Protein AF-A0A7H8QZV0-F1 (afdb_monomer)

Secondary structure (DSSP, 8-state):
---------------------------------------------HHHHHHHHHHHHHHHHHHHHHHHHHHHHHHHHHHHHHHHHHHHHHHHTS-TTHHHHHHHHHHHHHHHHHHHHHHHHHHHHHHHHHHHHHHHHHHHHHHHHHHHHHHHHHHHHHHHHHHHHHHHHHHHHHHHHHHHHHHHHHHHHHSTTS----------PPPHHHHHHHHHHHHHHHHHHHHHHHHHHHHHHHHHHHHHHHHHHHHHHHHHHHHHHHHHHHHHHHHHHHHHHT--

pLDDT: mean 75.37, std 18.61, range [34.03, 96.56]

Organism: Talaromyces rugulosus (NCBI:txid121627)

Foldseek 3Di:
DDDDDDDDDDDDDDDDDDDDDDDDDDDDDDDPDDDPPPPPPPLPDLVVLVVVLVVLVVVLVVLVVVLVVLVVVLVVLVVVLVVLVVVLVVLVVDDPVSPVVNVVSVVVNVVSVVVSVVSVVVSVVSVVVSVVSVVVSVVSVVVSVVSVVVVVVVVVVVVVVVVVVVVVVVVVVVVVVVVVVVVVVVVVVVVVPDDDDDPDPPPPDDDPCVVVVVVVVVVVVVVVVVVVVVVVVVVVVVVVVVVVVVVVVVVVVVVVVVVVVVVVVVVVVVVVVVVVVVVD

Structure (mmCIF, N/CA/C/O backbone):
data_AF-A0A7H8QZV0-F1
#
_entry.id   AF-A0A7H8QZV0-F1
#
loop_
_atom_site.group_PDB
_atom_site.id
_atom_site.type_symbol
_atom_site.label_atom_id
_atom_site.label_alt_id
_atom_site.label_comp_id
_atom_site.label_asym_id
_atom_site.label_entity_id
_atom_site.label_seq_id
_atom_site.pdbx_PDB_ins_code
_atom_site.Cartn_x
_atom_site.Cartn_y
_atom_site.Cartn_z
_atom_site.occupancy
_atom_site.B_iso_or_equiv
_atom_site.auth_seq_id
_atom_site.auth_comp_id
_atom_site.auth_asym_id
_atom_site.auth_atom_id
_atom_site.pdbx_PDB_model_num
ATOM 1 N N . MET A 1 1 ? 19.046 -31.651 47.852 1.00 41.50 1 MET A N 1
ATOM 2 C CA . MET A 1 1 ? 19.876 -32.751 47.323 1.00 41.50 1 MET A CA 1
ATOM 3 C C . MET A 1 1 ? 20.298 -32.354 45.929 1.00 41.50 1 MET A C 1
ATOM 5 O O . MET A 1 1 ? 19.458 -32.279 45.044 1.00 41.50 1 MET A O 1
ATOM 9 N N . GLU A 1 2 ? 21.565 -31.989 45.811 1.00 41.50 2 GLU A N 1
ATOM 10 C CA . GLU A 1 2 ? 22.243 -31.578 44.585 1.00 41.50 2 GLU A CA 1
ATOM 11 C C . GLU A 1 2 ? 22.672 -32.806 43.770 1.00 41.50 2 GLU A C 1
ATOM 13 O O . GLU A 1 2 ? 23.120 -33.794 44.350 1.00 41.50 2 GLU A O 1
ATOM 18 N N . LYS A 1 3 ? 22.547 -32.706 42.442 1.00 46.47 3 LYS A N 1
ATOM 19 C CA . LYS A 1 3 ? 23.337 -33.354 41.371 1.00 46.47 3 LYS A CA 1
ATOM 20 C C . LYS A 1 3 ? 23.079 -32.466 40.142 1.00 46.47 3 LYS A C 1
ATOM 22 O O . LYS A 1 3 ? 21.920 -32.343 39.767 1.00 46.47 3 LYS A O 1
ATOM 27 N N . GLN A 1 4 ? 23.956 -31.654 39.556 1.00 40.41 4 GLN A N 1
ATOM 28 C CA . GLN A 1 4 ? 25.398 -31.660 39.296 1.00 40.41 4 GLN A CA 1
ATOM 29 C C . GLN A 1 4 ? 25.896 -32.798 38.388 1.00 40.41 4 GLN A C 1
ATOM 31 O O . GLN A 1 4 ? 25.624 -33.968 38.655 1.00 40.41 4 GLN A O 1
ATOM 36 N N . VAL A 1 5 ? 26.705 -32.353 37.407 1.00 37.34 5 VAL A N 1
ATOM 37 C CA . VAL A 1 5 ? 27.677 -33.041 36.523 1.00 37.34 5 VAL A CA 1
ATOM 38 C C . VAL A 1 5 ? 27.066 -33.822 35.325 1.00 37.34 5 VAL A C 1
ATOM 40 O O . VAL A 1 5 ? 26.030 -34.455 35.483 1.00 37.34 5 VAL A O 1
ATOM 43 N N . CYS A 1 6 ? 27.568 -33.780 34.076 1.00 34.03 6 CYS A N 1
ATOM 44 C CA . CYS A 1 6 ? 28.923 -33.517 33.559 1.00 34.03 6 CYS A CA 1
ATOM 45 C C . CYS A 1 6 ? 28.950 -32.937 32.123 1.00 34.03 6 CYS A C 1
ATOM 47 O O . CYS A 1 6 ? 28.212 -33.398 31.254 1.00 34.03 6 CYS A O 1
ATOM 49 N N . GLU A 1 7 ? 29.878 -31.998 31.900 1.00 40.44 7 GLU A N 1
ATOM 50 C CA . GLU A 1 7 ? 30.647 -31.794 30.657 1.00 40.44 7 GLU A CA 1
ATOM 51 C C . GLU A 1 7 ? 31.798 -32.823 30.558 1.00 40.44 7 GLU A C 1
ATOM 53 O O . GLU A 1 7 ? 32.053 -33.521 31.536 1.00 40.44 7 GLU A O 1
ATOM 58 N N . GLU A 1 8 ? 32.499 -32.824 29.410 1.00 40.81 8 GLU A N 1
ATOM 59 C CA . GLU A 1 8 ? 33.690 -33.598 28.968 1.00 40.81 8 GLU A CA 1
ATOM 60 C C . GLU A 1 8 ? 33.347 -34.602 27.850 1.00 40.81 8 GLU A C 1
ATOM 62 O O . GLU A 1 8 ? 32.336 -35.290 27.911 1.00 40.81 8 GLU A O 1
ATOM 67 N N . SER A 1 9 ? 34.120 -34.803 26.782 1.00 40.19 9 SER A N 1
ATOM 68 C CA . SER A 1 9 ? 35.409 -34.276 26.312 1.00 40.19 9 SER A CA 1
ATOM 69 C C . SER A 1 9 ? 35.632 -34.834 24.896 1.00 40.19 9 SER A C 1
ATOM 71 O O . SER A 1 9 ? 35.099 -35.901 24.589 1.00 40.19 9 SER A O 1
ATOM 73 N N . ALA A 1 10 ? 36.453 -34.172 24.072 1.00 36.53 10 ALA A N 1
ATOM 74 C CA . ALA A 1 10 ? 37.579 -34.811 23.366 1.00 36.53 10 ALA A CA 1
ATOM 75 C C . ALA A 1 10 ? 38.261 -33.831 22.393 1.00 36.53 10 ALA A C 1
ATOM 77 O O . ALA A 1 10 ? 37.920 -33.753 21.214 1.00 36.53 10 ALA A O 1
ATOM 78 N N . GLU A 1 11 ? 39.283 -33.141 22.897 1.00 35.91 11 GLU A N 1
ATOM 79 C CA . GLU A 1 11 ? 40.429 -32.704 22.101 1.00 35.91 11 GLU A CA 1
ATOM 80 C C . GLU A 1 11 ? 41.465 -33.841 22.025 1.00 35.91 11 GLU A C 1
ATOM 82 O O . GLU A 1 11 ? 41.755 -34.514 23.016 1.00 35.91 11 GLU A O 1
ATOM 87 N N . SER A 1 12 ? 42.039 -34.039 20.840 1.00 35.66 12 SER A N 1
ATOM 88 C CA . SER A 1 12 ? 43.327 -34.700 20.572 1.00 35.66 12 SER A CA 1
ATOM 89 C C . SER A 1 12 ? 43.661 -34.397 19.101 1.00 35.66 12 SER A C 1
ATOM 91 O O . SER A 1 12 ? 42.762 -34.434 18.270 1.00 35.66 12 SER A O 1
ATOM 93 N N . ALA A 1 13 ? 44.872 -34.074 18.660 1.00 37.03 13 ALA A N 1
ATOM 94 C CA . ALA A 1 13 ? 46.183 -34.250 19.252 1.00 37.03 13 ALA A CA 1
ATOM 95 C C . ALA A 1 13 ? 47.172 -33.217 18.672 1.00 37.03 13 ALA A C 1
ATOM 97 O O . ALA A 1 13 ? 46.994 -32.701 17.569 1.00 37.03 13 ALA A O 1
ATOM 98 N N . ILE A 1 14 ? 48.216 -32.969 19.455 1.00 43.12 14 ILE A N 1
ATOM 99 C CA . ILE A 1 14 ? 49.410 -32.160 19.190 1.00 43.12 14 ILE A CA 1
ATOM 100 C C . ILE A 1 14 ? 50.338 -32.876 18.193 1.00 43.12 14 ILE A C 1
ATOM 102 O O . ILE A 1 14 ? 50.474 -34.099 18.244 1.00 43.12 14 ILE A O 1
ATOM 106 N N . GLY A 1 15 ? 51.034 -32.103 17.357 1.00 34.38 15 GLY A N 1
ATOM 107 C CA . GLY A 1 15 ? 52.247 -32.510 16.645 1.00 34.38 15 GLY A CA 1
ATOM 108 C C . GLY A 1 15 ? 53.124 -31.283 16.382 1.00 34.38 15 GLY A C 1
ATOM 109 O O . GLY A 1 15 ? 52.727 -30.409 15.616 1.00 34.38 15 GLY A O 1
ATOM 110 N N . GLU A 1 16 ? 54.255 -31.212 17.081 1.00 43.06 16 GLU A N 1
ATOM 111 C CA . GLU A 1 16 ? 55.259 -30.138 17.079 1.00 43.06 16 GLU A CA 1
ATOM 112 C C . GLU A 1 16 ? 56.209 -30.194 15.857 1.00 43.06 16 GLU A C 1
ATOM 114 O O . GLU A 1 16 ? 56.486 -31.272 15.333 1.00 43.06 16 GLU A O 1
ATOM 119 N N . ASP A 1 17 ? 56.671 -29.000 15.460 1.00 41.12 17 ASP A N 1
ATOM 120 C CA . ASP A 1 17 ? 58.004 -28.563 14.995 1.00 41.12 17 ASP A CA 1
ATOM 121 C C . ASP A 1 17 ? 58.794 -29.321 13.897 1.00 41.12 17 ASP A C 1
ATOM 123 O O . ASP A 1 17 ? 59.146 -30.487 14.029 1.00 41.12 17 ASP A O 1
ATOM 127 N N . GLU A 1 18 ? 59.190 -28.608 12.828 1.00 43.62 18 GLU A N 1
ATOM 128 C CA . GLU A 1 18 ? 60.568 -28.093 12.630 1.00 43.62 18 GLU A CA 1
ATOM 129 C C . GLU A 1 18 ? 60.802 -27.492 11.220 1.00 43.62 18 GLU A C 1
ATOM 131 O O . GLU A 1 18 ? 60.149 -27.820 10.228 1.00 43.62 18 GLU A O 1
ATOM 136 N N . ASP A 1 19 ? 61.761 -26.564 11.176 1.00 45.41 19 ASP A N 1
ATOM 137 C CA . ASP A 1 19 ? 62.184 -25.695 10.078 1.00 45.41 19 ASP A CA 1
ATOM 138 C C . ASP A 1 19 ? 62.671 -26.390 8.789 1.00 45.41 19 ASP A C 1
ATOM 140 O O . ASP A 1 19 ? 63.379 -27.395 8.804 1.00 45.41 19 ASP A O 1
ATOM 144 N N . GLY A 1 20 ? 62.444 -25.735 7.643 1.00 36.41 20 GLY A N 1
ATOM 145 C CA . GLY A 1 20 ? 63.065 -26.112 6.370 1.00 36.41 20 GLY A CA 1
ATOM 146 C C . GLY A 1 20 ? 62.952 -25.033 5.295 1.00 36.41 20 GLY A C 1
ATOM 147 O O . GLY A 1 20 ? 61.974 -24.974 4.555 1.00 36.41 20 GLY A O 1
ATOM 148 N N . LYS A 1 21 ? 63.978 -24.180 5.177 1.00 49.50 21 LYS A N 1
ATOM 149 C CA . LYS A 1 21 ? 64.158 -23.248 4.051 1.00 49.50 21 LYS A CA 1
ATOM 150 C C . LYS A 1 21 ? 64.297 -24.026 2.737 1.00 49.50 21 LYS A C 1
ATOM 152 O O . LYS A 1 21 ? 65.194 -24.855 2.612 1.00 49.50 21 LYS A O 1
ATOM 157 N N . GLY A 1 22 ? 63.476 -23.691 1.744 1.00 37.72 22 GLY A N 1
ATOM 158 C CA . GLY A 1 22 ? 63.554 -24.235 0.389 1.00 37.72 22 GLY A CA 1
ATOM 159 C C . GLY A 1 22 ? 63.088 -23.211 -0.640 1.00 37.72 22 GLY A C 1
ATOM 160 O O . GLY A 1 22 ? 61.897 -23.039 -0.863 1.00 37.72 22 GLY A O 1
ATOM 161 N N . ASP A 1 23 ? 64.060 -22.524 -1.228 1.00 45.78 23 ASP A N 1
ATOM 162 C CA . ASP A 1 23 ? 63.940 -21.607 -2.357 1.00 45.78 23 ASP A CA 1
ATOM 163 C C . ASP A 1 23 ? 63.505 -22.392 -3.611 1.00 45.78 23 ASP A C 1
ATOM 165 O O . ASP A 1 23 ? 64.213 -23.298 -4.059 1.00 45.78 23 ASP A O 1
ATOM 169 N N . ALA A 1 24 ? 62.326 -22.095 -4.161 1.00 42.03 24 ALA A N 1
ATOM 170 C CA . ALA A 1 24 ? 61.851 -22.690 -5.406 1.00 42.03 24 ALA A CA 1
ATOM 171 C C . ALA A 1 24 ? 61.090 -21.654 -6.244 1.00 42.03 24 ALA A C 1
ATOM 173 O O . ALA A 1 24 ? 59.952 -21.294 -5.956 1.00 42.03 24 ALA A O 1
ATOM 174 N N . ASN A 1 25 ? 61.765 -21.204 -7.303 1.00 48.84 25 ASN A N 1
ATOM 175 C CA . ASN A 1 25 ? 61.239 -20.533 -8.490 1.00 48.84 25 ASN A CA 1
ATOM 176 C C . ASN A 1 25 ? 59.768 -20.869 -8.801 1.00 48.84 25 ASN A C 1
ATOM 178 O O . ASN A 1 25 ? 59.468 -21.977 -9.249 1.00 48.84 25 ASN A O 1
ATOM 182 N N . ILE A 1 26 ? 58.880 -19.876 -8.707 1.00 41.97 26 ILE A N 1
ATOM 183 C CA . ILE A 1 26 ? 57.548 -19.927 -9.320 1.00 41.97 26 ILE A CA 1
ATOM 184 C C . ILE A 1 26 ? 57.516 -18.908 -10.462 1.00 41.97 26 ILE A C 1
ATOM 186 O O . ILE A 1 26 ? 57.368 -17.705 -10.267 1.00 41.97 26 ILE A O 1
ATOM 190 N N . THR A 1 27 ? 57.684 -19.410 -11.683 1.00 41.03 27 THR A N 1
ATOM 191 C CA . THR A 1 27 ? 57.310 -18.719 -12.926 1.00 41.03 27 THR A CA 1
ATOM 192 C C . THR A 1 27 ? 55.807 -18.403 -12.935 1.00 41.03 27 THR A C 1
ATOM 194 O O . THR A 1 27 ? 55.031 -19.293 -12.583 1.00 41.03 27 THR A O 1
ATOM 197 N N . PRO A 1 28 ? 55.352 -17.226 -13.411 1.00 41.06 28 PRO A N 1
ATOM 198 C CA . PRO A 1 28 ? 53.927 -16.953 -13.558 1.00 41.06 28 PRO A CA 1
ATOM 199 C C . PRO A 1 28 ? 53.411 -17.700 -14.793 1.00 41.06 28 PRO A C 1
ATOM 201 O O . PRO A 1 28 ? 53.864 -17.458 -15.913 1.00 41.06 28 PRO A O 1
ATOM 204 N N . ARG A 1 29 ? 52.493 -18.649 -14.602 1.00 40.53 29 ARG A N 1
ATOM 205 C CA . ARG A 1 29 ? 51.918 -19.445 -15.690 1.00 40.53 29 ARG A CA 1
ATOM 206 C C . ARG A 1 29 ? 50.417 -19.180 -15.767 1.00 40.53 29 ARG A C 1
ATOM 208 O O . ARG A 1 29 ? 49.662 -19.737 -14.992 1.00 40.53 29 ARG A O 1
ATOM 215 N N . ASN A 1 30 ? 50.049 -18.312 -16.711 1.00 49.25 30 ASN A N 1
ATOM 216 C CA . ASN A 1 30 ? 48.749 -18.162 -17.378 1.00 49.25 30 ASN A CA 1
ATOM 217 C C . ASN A 1 30 ? 47.536 -18.832 -16.706 1.00 49.25 30 ASN A C 1
ATOM 219 O O . ASN A 1 30 ? 47.182 -19.957 -17.060 1.00 49.25 30 ASN A O 1
ATOM 223 N N . GLU A 1 31 ? 46.824 -18.075 -15.876 1.00 46.31 31 GLU A N 1
ATOM 224 C CA . GLU A 1 31 ? 45.428 -18.340 -15.523 1.00 46.31 31 GLU A CA 1
ATOM 225 C C . GLU A 1 31 ? 44.555 -17.215 -16.086 1.00 46.31 31 GLU A C 1
ATOM 227 O O . GLU A 1 31 ? 44.158 -16.308 -15.378 1.00 46.31 31 GLU A O 1
ATOM 232 N N . ASP A 1 32 ? 44.282 -17.265 -17.391 1.00 45.50 32 ASP A N 1
ATOM 233 C CA . ASP A 1 32 ? 43.243 -16.448 -18.040 1.00 45.50 32 ASP A CA 1
ATOM 234 C C . ASP A 1 32 ? 42.437 -17.337 -18.998 1.00 45.50 32 ASP A C 1
ATOM 236 O O . ASP A 1 32 ? 42.300 -17.057 -20.189 1.00 45.50 32 ASP A O 1
ATOM 240 N N . LYS A 1 33 ? 41.961 -18.487 -18.506 1.00 51.94 33 LYS A N 1
ATOM 241 C CA . LYS A 1 33 ? 40.979 -19.334 -19.209 1.00 51.94 33 LYS A CA 1
ATOM 242 C C . LYS A 1 33 ? 40.046 -20.057 -18.237 1.00 51.94 33 LYS A C 1
ATOM 244 O O . LYS A 1 33 ? 39.823 -21.254 -18.358 1.00 51.94 33 LYS A O 1
ATOM 249 N N . GLU A 1 34 ? 39.439 -19.312 -17.327 1.00 41.72 34 GLU A N 1
ATOM 250 C CA . GLU A 1 34 ? 38.135 -19.678 -16.772 1.00 41.72 34 GLU A CA 1
ATOM 251 C C . GLU A 1 34 ? 37.168 -18.598 -17.260 1.00 41.72 34 GLU A C 1
ATOM 253 O O . GLU A 1 34 ? 37.149 -17.466 -16.805 1.00 41.72 34 GLU A O 1
ATOM 258 N N . GLY A 1 35 ? 36.528 -18.813 -18.403 1.00 39.41 35 GLY A N 1
ATOM 259 C CA . GLY A 1 35 ? 35.277 -19.547 -18.362 1.00 39.41 35 GLY A CA 1
ATOM 260 C C . GLY A 1 35 ? 34.190 -18.574 -17.930 1.00 39.41 35 GLY A C 1
ATOM 261 O O . GLY A 1 35 ? 33.776 -18.589 -16.777 1.00 39.41 35 GLY A O 1
ATOM 262 N N . LEU A 1 36 ? 33.740 -17.733 -18.870 1.00 48.06 36 LEU A N 1
ATOM 263 C CA . LEU A 1 36 ? 32.474 -17.006 -18.791 1.00 48.06 36 LEU A CA 1
ATOM 264 C C . LEU A 1 36 ? 31.349 -18.032 -18.588 1.00 48.06 36 LEU A C 1
ATOM 266 O O . LEU A 1 36 ? 30.684 -18.451 -19.532 1.00 48.06 36 LEU A O 1
ATOM 270 N N . ARG A 1 37 ? 31.155 -18.487 -17.349 1.00 45.03 37 ARG A N 1
ATOM 271 C CA . ARG A 1 37 ? 29.892 -19.066 -16.921 1.00 45.03 37 ARG A CA 1
ATOM 272 C C . ARG A 1 37 ? 28.938 -17.892 -16.831 1.00 45.03 37 ARG A C 1
ATOM 274 O O . ARG A 1 37 ? 28.889 -17.190 -15.825 1.00 45.03 37 ARG A O 1
ATOM 281 N N . GLU A 1 38 ? 28.221 -17.662 -17.925 1.00 43.03 38 GLU A N 1
ATOM 282 C CA . GLU A 1 38 ? 26.962 -16.938 -17.896 1.00 43.03 38 GLU A CA 1
ATOM 283 C C . GLU A 1 38 ? 26.093 -17.597 -16.824 1.00 43.03 38 GLU A C 1
ATOM 285 O O . GLU A 1 38 ? 25.528 -18.673 -17.016 1.00 43.03 38 GLU A O 1
ATOM 290 N N . VAL A 1 39 ? 26.038 -16.975 -15.649 1.00 44.34 39 VAL A N 1
ATOM 291 C CA . VAL A 1 39 ? 24.952 -17.217 -14.711 1.00 44.34 39 VAL A CA 1
ATOM 292 C C . VAL A 1 39 ? 23.694 -16.813 -15.474 1.00 44.34 39 VAL A C 1
ATOM 294 O O . VAL A 1 39 ? 23.621 -15.658 -15.910 1.00 44.34 39 VAL A O 1
ATOM 297 N N . PRO A 1 40 ? 22.706 -17.703 -15.669 1.00 42.69 40 PRO A N 1
ATOM 298 C CA . PRO A 1 40 ? 21.420 -17.283 -16.183 1.00 42.69 40 PRO A CA 1
ATOM 299 C C . PRO A 1 40 ? 20.769 -16.459 -15.071 1.00 42.69 40 PRO A C 1
ATOM 301 O O . PRO A 1 40 ? 20.039 -16.978 -14.232 1.00 42.69 40 PRO A O 1
ATOM 304 N N . ARG A 1 41 ? 21.099 -15.162 -15.016 1.00 51.78 41 ARG A N 1
ATOM 305 C CA . ARG A 1 41 ? 20.367 -14.194 -14.210 1.00 51.78 41 ARG A CA 1
ATOM 306 C C . ARG A 1 41 ? 18.978 -14.160 -14.815 1.00 51.78 41 ARG A C 1
ATOM 308 O O . ARG A 1 41 ? 18.790 -13.636 -15.914 1.00 51.78 41 ARG A O 1
ATOM 315 N N . SER A 1 42 ? 18.055 -14.824 -14.122 1.00 51.38 42 SER A N 1
ATOM 316 C CA . SER A 1 42 ? 16.619 -14.693 -14.311 1.00 51.38 42 SER A CA 1
ATOM 317 C C . SER A 1 42 ? 16.333 -13.249 -14.706 1.00 51.38 42 SER A C 1
ATOM 319 O O . SER A 1 42 ? 16.677 -12.325 -13.967 1.00 51.38 42 SER A O 1
ATOM 321 N N . ARG A 1 43 ? 15.815 -13.042 -15.921 1.00 54.53 43 ARG A N 1
ATOM 322 C CA . ARG A 1 43 ? 15.316 -11.735 -16.337 1.00 54.53 43 ARG A CA 1
ATOM 323 C C . ARG A 1 43 ? 14.081 -11.475 -15.490 1.00 54.53 43 ARG A C 1
ATOM 325 O O . ARG A 1 43 ? 12.979 -11.799 -15.910 1.00 54.53 43 ARG A O 1
ATOM 332 N N . VAL A 1 44 ? 14.288 -10.949 -14.292 1.00 59.66 44 VAL A N 1
ATOM 333 C CA . VAL A 1 44 ? 13.207 -10.393 -13.496 1.00 59.66 44 VAL A CA 1
ATOM 334 C C . VAL A 1 44 ? 12.721 -9.175 -14.272 1.00 59.66 44 VAL A C 1
ATOM 336 O O . VAL A 1 44 ? 13.477 -8.226 -14.500 1.00 59.66 44 VAL A O 1
ATOM 339 N N . ASP A 1 45 ? 11.506 -9.270 -14.804 1.00 77.12 45 ASP A N 1
ATOM 340 C CA . ASP A 1 45 ? 10.911 -8.198 -15.583 1.00 77.12 45 ASP A CA 1
ATOM 341 C C . ASP A 1 45 ? 10.565 -7.051 -14.627 1.00 77.12 45 ASP A C 1
ATOM 343 O O . ASP A 1 45 ? 9.803 -7.212 -13.674 1.00 77.12 45 ASP A O 1
ATOM 347 N N . VAL A 1 46 ? 11.150 -5.879 -14.878 1.00 71.38 46 VAL A N 1
ATOM 348 C CA . VAL A 1 46 ? 10.885 -4.647 -14.119 1.00 71.38 46 VAL A CA 1
ATOM 349 C C . VAL A 1 46 ? 9.383 -4.362 -14.082 1.00 71.38 46 VAL A C 1
ATOM 351 O O . VAL A 1 46 ? 8.878 -3.883 -13.071 1.00 71.38 46 VAL A O 1
ATOM 354 N N . HIS A 1 47 ? 8.665 -4.714 -15.149 1.00 71.19 47 HIS A N 1
ATOM 355 C CA . HIS A 1 47 ? 7.227 -4.518 -15.226 1.00 71.19 47 HIS A CA 1
ATOM 356 C C . HIS A 1 47 ? 6.446 -5.480 -14.318 1.00 71.19 47 HIS A C 1
ATOM 358 O O . HIS A 1 47 ? 5.462 -5.076 -13.702 1.00 71.19 47 HIS A O 1
ATOM 364 N N . GLU A 1 48 ? 6.909 -6.726 -14.167 1.00 80.38 48 GLU A N 1
ATOM 365 C CA . GLU A 1 48 ? 6.316 -7.687 -13.227 1.00 80.38 48 GLU A CA 1
ATOM 366 C C . GLU A 1 48 ? 6.539 -7.262 -11.767 1.00 80.38 48 GLU A C 1
ATOM 368 O O . GLU A 1 48 ? 5.649 -7.427 -10.933 1.00 80.38 48 GLU A O 1
ATOM 373 N N . LEU A 1 49 ? 7.704 -6.689 -11.446 1.00 73.31 49 LEU A N 1
ATOM 374 C CA . LEU A 1 49 ? 7.984 -6.160 -10.105 1.00 73.31 49 LEU A CA 1
ATOM 375 C C . LEU A 1 49 ? 7.151 -4.916 -9.780 1.00 73.31 49 LEU A C 1
ATOM 377 O O . LEU A 1 49 ? 6.645 -4.801 -8.665 1.00 73.31 49 LEU A O 1
ATOM 381 N N . GLU A 1 50 ? 6.977 -4.005 -10.739 1.00 73.19 50 GLU A N 1
ATOM 382 C CA . GLU A 1 50 ? 6.110 -2.831 -10.576 1.00 73.19 50 GLU A CA 1
ATOM 383 C C . GLU A 1 50 ? 4.660 -3.254 -10.309 1.00 73.19 50 GLU A C 1
ATOM 385 O O . GLU A 1 50 ? 4.035 -2.748 -9.379 1.00 73.19 50 GLU A O 1
ATOM 390 N N . GLN A 1 51 ? 4.160 -4.256 -11.038 1.00 86.81 51 GLN A N 1
ATOM 391 C CA . GLN A 1 51 ? 2.812 -4.784 -10.832 1.00 86.81 51 GLN A CA 1
ATOM 392 C C . GLN A 1 51 ? 2.636 -5.428 -9.447 1.00 86.81 51 GLN A C 1
ATOM 394 O O . GLN A 1 51 ? 1.628 -5.190 -8.783 1.00 86.81 51 GLN A O 1
ATOM 399 N N . LYS A 1 52 ? 3.623 -6.204 -8.980 1.00 82.81 52 LYS A N 1
ATOM 400 C CA . LYS A 1 52 ? 3.607 -6.777 -7.622 1.00 82.81 52 LYS A CA 1
ATOM 401 C C . LYS A 1 52 ? 3.673 -5.700 -6.540 1.00 82.81 52 LYS A C 1
ATOM 403 O O . LYS A 1 52 ? 3.012 -5.832 -5.517 1.00 82.81 52 LYS A O 1
ATOM 408 N N . SER A 1 53 ? 4.446 -4.637 -6.760 1.00 81.94 53 SER A N 1
ATOM 409 C CA . SER A 1 53 ? 4.540 -3.514 -5.823 1.00 81.94 53 SER A CA 1
ATOM 410 C C . SER A 1 53 ? 3.213 -2.769 -5.683 1.00 81.94 53 SER A C 1
ATOM 412 O O . SER A 1 53 ? 2.854 -2.392 -4.571 1.00 81.94 53 SER A O 1
ATOM 414 N N . GLU A 1 54 ? 2.498 -2.551 -6.789 1.00 87.06 54 GLU A N 1
ATOM 415 C CA . GLU A 1 54 ? 1.166 -1.936 -6.780 1.00 87.06 54 GLU A CA 1
ATOM 416 C C . GLU A 1 54 ? 0.171 -2.832 -6.028 1.00 87.06 54 GLU A C 1
ATOM 418 O O . GLU A 1 54 ? -0.526 -2.376 -5.130 1.00 87.06 54 GLU A O 1
ATOM 423 N N . GLN A 1 55 ? 0.198 -4.140 -6.299 1.00 89.88 55 GLN A N 1
ATOM 424 C CA . GLN A 1 55 ? -0.683 -5.101 -5.641 1.00 89.88 55 GLN A CA 1
ATOM 425 C C . GLN A 1 55 ? -0.479 -5.142 -4.116 1.00 89.88 55 GLN A C 1
ATOM 427 O O . GLN A 1 55 ? -1.447 -5.111 -3.360 1.00 89.88 55 GLN A O 1
ATOM 432 N N . VAL A 1 56 ? 0.774 -5.147 -3.647 1.00 88.25 56 VAL A N 1
ATOM 433 C CA . VAL A 1 56 ? 1.086 -5.106 -2.206 1.00 88.25 56 VAL A CA 1
ATOM 434 C C . VAL A 1 56 ? 0.630 -3.791 -1.571 1.00 88.25 56 VAL A C 1
ATOM 436 O O . VAL A 1 56 ? 0.207 -3.769 -0.413 1.00 88.25 56 VAL A O 1
ATOM 439 N N . ARG A 1 57 ? 0.703 -2.680 -2.309 1.00 87.56 57 ARG A N 1
ATOM 440 C CA . ARG A 1 57 ? 0.221 -1.384 -1.830 1.00 87.56 57 ARG A CA 1
ATOM 441 C C . ARG A 1 57 ? -1.295 -1.403 -1.631 1.00 87.56 57 ARG A C 1
ATOM 443 O O . ARG A 1 57 ? -1.745 -1.023 -0.552 1.00 87.56 57 ARG A O 1
ATOM 450 N N . ASP A 1 58 ? -2.043 -1.909 -2.606 1.00 89.56 58 ASP A N 1
ATOM 451 C CA . ASP A 1 58 ? -3.502 -2.043 -2.518 1.00 89.56 58 ASP A CA 1
ATOM 452 C C . ASP A 1 58 ? -3.910 -2.956 -1.348 1.00 89.56 58 ASP A C 1
ATOM 454 O O . ASP A 1 58 ? -4.808 -2.637 -0.567 1.00 89.56 58 ASP A O 1
ATOM 458 N N . GLU A 1 59 ? -3.209 -4.079 -1.166 1.00 90.06 59 GLU A N 1
ATOM 459 C CA . GLU A 1 59 ? -3.406 -4.980 -0.023 1.00 90.06 59 GLU A CA 1
ATOM 460 C C . GLU A 1 59 ? -3.125 -4.277 1.316 1.00 90.06 59 GLU A C 1
ATOM 462 O O . GLU A 1 59 ? -3.863 -4.460 2.285 1.00 90.06 59 GLU A O 1
ATOM 467 N N . THR A 1 60 ? -2.108 -3.416 1.369 1.00 86.00 60 THR A N 1
ATOM 468 C CA . THR A 1 60 ? -1.773 -2.642 2.572 1.00 86.00 60 THR A CA 1
ATOM 469 C C . THR A 1 60 ? -2.854 -1.610 2.901 1.00 86.00 60 THR A C 1
ATOM 471 O O . THR A 1 60 ? -3.206 -1.451 4.069 1.00 86.00 60 THR A O 1
ATOM 474 N N . GLU A 1 61 ? -3.406 -0.920 1.901 1.00 88.75 61 GLU A N 1
ATOM 475 C CA . GLU A 1 61 ? -4.499 0.045 2.094 1.00 88.75 61 GLU A CA 1
ATOM 476 C C . GLU A 1 61 ? -5.782 -0.648 2.591 1.00 88.75 61 GLU A C 1
ATOM 478 O O . GLU A 1 61 ? -6.457 -0.143 3.498 1.00 88.75 61 GLU A O 1
ATOM 483 N N . ASN A 1 62 ? -6.067 -1.854 2.090 1.00 91.44 62 ASN A N 1
ATOM 484 C CA . ASN A 1 62 ? -7.162 -2.686 2.593 1.00 91.44 62 ASN A CA 1
ATOM 485 C C . ASN A 1 62 ? -6.939 -3.102 4.056 1.00 91.44 62 ASN A C 1
ATOM 487 O O . ASN A 1 62 ? -7.837 -2.933 4.879 1.00 91.44 62 ASN A O 1
ATOM 491 N N . LEU A 1 63 ? -5.735 -3.568 4.410 1.00 88.56 63 LEU A N 1
ATOM 492 C CA . LEU A 1 63 ? -5.398 -3.941 5.791 1.00 88.56 63 LEU A CA 1
ATOM 493 C C . LEU A 1 63 ? -5.499 -2.756 6.761 1.00 88.56 63 LEU A C 1
ATOM 495 O O . LEU A 1 63 ? -5.960 -2.921 7.889 1.00 88.56 63 LEU A O 1
ATOM 499 N N . VAL A 1 64 ? -5.101 -1.553 6.335 1.00 90.31 64 VAL A N 1
ATOM 500 C CA . VAL A 1 64 ? -5.271 -0.330 7.140 1.00 90.31 64 VAL A CA 1
ATOM 501 C C . VAL A 1 64 ? -6.752 -0.049 7.385 1.00 90.31 64 VAL A C 1
ATOM 503 O O . VAL A 1 64 ? -7.138 0.223 8.518 1.00 90.31 64 VAL A O 1
ATOM 506 N N . SER A 1 65 ? -7.590 -0.187 6.358 1.00 89.69 65 SER A N 1
ATOM 507 C CA . SER A 1 65 ? -9.039 0.009 6.484 1.00 89.69 65 SER A CA 1
ATOM 508 C C . SER A 1 65 ? -9.680 -1.012 7.438 1.00 89.69 65 SER A C 1
ATOM 510 O O . SER A 1 65 ? -10.541 -0.666 8.249 1.00 89.69 65 SER A O 1
ATOM 512 N N . GLU A 1 66 ? -9.242 -2.273 7.386 1.00 90.12 66 GLU A N 1
ATOM 513 C CA . GLU A 1 66 ? -9.688 -3.318 8.315 1.00 90.12 66 GLU A CA 1
ATOM 514 C C . GLU A 1 66 ? -9.236 -3.053 9.759 1.00 90.12 66 GLU A C 1
ATOM 516 O O . GLU A 1 66 ? -10.000 -3.305 10.695 1.00 90.12 66 GLU A O 1
ATOM 521 N N . LEU A 1 67 ? -8.029 -2.509 9.954 1.00 88.06 67 LEU A N 1
ATOM 522 C CA . LEU A 1 67 ? -7.535 -2.099 11.271 1.00 88.06 67 LEU A CA 1
ATOM 523 C C . LEU A 1 67 ? -8.356 -0.943 11.845 1.00 88.06 67 LEU A C 1
ATOM 525 O O . LEU A 1 67 ? -8.799 -1.039 12.986 1.00 88.06 67 LEU A O 1
ATOM 529 N N . GLU A 1 68 ? -8.629 0.100 11.059 1.00 90.38 68 GLU A N 1
ATOM 530 C CA . GLU A 1 68 ? -9.484 1.217 11.487 1.00 90.38 68 GLU A CA 1
ATOM 531 C C . GLU A 1 68 ? -10.889 0.726 11.877 1.00 90.38 68 GLU A C 1
ATOM 533 O O . GLU A 1 68 ? -11.460 1.148 12.886 1.00 90.38 68 GLU A O 1
ATOM 538 N N . HIS A 1 69 ? -11.439 -0.231 11.124 1.00 90.56 69 HIS A N 1
ATOM 539 C CA . HIS A 1 69 ? -12.717 -0.851 11.464 1.00 90.56 69 HIS A CA 1
ATOM 540 C C . HIS A 1 69 ? -12.653 -1.639 12.782 1.00 90.56 69 HIS A C 1
ATOM 542 O O . HIS A 1 69 ? -13.545 -1.507 13.626 1.00 90.56 69 HIS A O 1
ATOM 548 N N . CYS A 1 70 ? -11.590 -2.419 12.993 1.00 88.88 70 CYS A N 1
ATOM 549 C CA . CYS A 1 70 ? -11.359 -3.130 14.249 1.00 88.88 70 CYS A CA 1
ATOM 550 C C . CYS A 1 70 ? -11.216 -2.168 15.436 1.00 88.88 70 CYS A C 1
ATOM 552 O O . CYS A 1 70 ? -11.811 -2.411 16.485 1.00 88.88 70 CYS A O 1
ATOM 554 N N . GLU A 1 71 ? -10.483 -1.063 15.282 1.00 89.81 71 GLU A N 1
ATOM 555 C CA . GLU A 1 71 ? -10.327 -0.039 16.322 1.00 89.81 71 GLU A CA 1
ATOM 556 C C . GLU A 1 71 ? -11.678 0.559 16.733 1.00 89.81 71 GLU A C 1
ATOM 558 O O . GLU A 1 71 ? -11.958 0.711 17.927 1.00 89.81 71 GLU A O 1
ATOM 563 N N . HIS A 1 72 ? -12.553 0.840 15.763 1.00 90.56 72 HIS A N 1
ATOM 564 C CA . HIS A 1 72 ? -13.912 1.301 16.039 1.00 90.56 72 HIS A CA 1
ATOM 565 C C . HIS A 1 72 ? -14.732 0.270 16.820 1.00 90.56 72 HIS A C 1
ATOM 567 O O . HIS A 1 72 ? -15.358 0.622 17.821 1.00 90.56 72 HIS A O 1
ATOM 573 N N . ILE A 1 73 ? -14.679 -1.004 16.423 1.00 91.25 73 ILE A N 1
ATOM 574 C CA . ILE A 1 73 ? -15.374 -2.085 17.134 1.00 91.25 73 ILE A CA 1
ATOM 575 C C . ILE A 1 73 ? -14.848 -2.223 18.567 1.00 91.25 73 ILE A C 1
ATOM 577 O O . ILE A 1 73 ? -15.640 -2.347 19.503 1.00 91.25 73 ILE A O 1
ATOM 581 N N . ILE A 1 74 ? -13.527 -2.179 18.764 1.00 90.06 74 ILE A N 1
ATOM 582 C CA . ILE A 1 74 ? -12.912 -2.250 20.096 1.00 90.06 74 ILE A CA 1
ATOM 583 C C . ILE A 1 74 ? -13.414 -1.097 20.965 1.00 90.06 74 ILE A C 1
ATOM 585 O O . ILE A 1 74 ? -13.825 -1.327 22.102 1.00 90.06 74 ILE A O 1
ATOM 589 N N . HIS A 1 75 ? -13.438 0.125 20.430 1.00 93.25 75 HIS A N 1
ATOM 590 C CA . HIS A 1 75 ? -13.917 1.289 21.167 1.00 93.25 75 HIS A CA 1
ATOM 591 C C . HIS A 1 75 ? -15.389 1.155 21.589 1.00 93.25 75 HIS A C 1
ATOM 593 O O . HIS A 1 75 ? -15.737 1.433 22.742 1.00 93.25 75 HIS A O 1
ATOM 599 N N . ASP A 1 76 ? -16.246 0.676 20.687 1.00 93.00 76 ASP A N 1
ATOM 600 C CA . ASP A 1 76 ? -17.664 0.448 20.971 1.00 93.00 76 ASP A CA 1
ATOM 601 C C . ASP A 1 76 ? -17.862 -0.635 22.040 1.00 93.00 76 ASP A C 1
ATOM 603 O O . ASP A 1 76 ? -18.657 -0.457 22.968 1.00 93.00 76 ASP A O 1
ATOM 607 N N . LEU A 1 77 ? -17.103 -1.732 21.969 1.00 90.75 77 LEU A N 1
ATOM 608 C CA . LEU A 1 77 ? -17.136 -2.796 22.973 1.00 90.75 77 LEU A CA 1
ATOM 609 C C . LEU A 1 77 ? -16.639 -2.306 24.340 1.00 90.75 77 LEU A C 1
ATOM 611 O O . LEU A 1 77 ? -17.255 -2.610 25.362 1.00 90.75 77 LEU A O 1
ATOM 615 N N . GLU A 1 78 ? -15.566 -1.514 24.391 1.00 92.69 78 GLU A N 1
ATOM 616 C CA . GLU A 1 78 ? -15.073 -0.915 25.638 1.00 92.69 78 GLU A CA 1
ATOM 617 C C . GLU A 1 78 ? -16.105 0.024 26.275 1.00 92.69 78 GLU A C 1
ATOM 619 O O . GLU A 1 78 ? -16.264 0.038 27.502 1.00 92.69 78 GLU A O 1
ATOM 624 N N . SER A 1 79 ? -16.825 0.786 25.449 1.00 93.88 79 SER A N 1
ATOM 625 C CA . SER A 1 79 ? -17.930 1.638 25.887 1.00 93.88 79 SER A CA 1
ATOM 626 C C . SER A 1 79 ? -19.075 0.806 26.474 1.00 93.88 79 SER A C 1
ATOM 628 O O . SER A 1 79 ? -19.501 1.054 27.605 1.00 93.88 79 SER A O 1
ATOM 630 N N . GLN A 1 80 ? -19.508 -0.249 25.775 1.00 91.06 80 GLN A N 1
ATOM 631 C CA . GLN A 1 80 ? -20.563 -1.154 26.248 1.00 91.06 80 GLN A CA 1
ATOM 632 C C . GLN A 1 80 ? -20.184 -1.846 27.566 1.00 91.06 80 GLN A C 1
ATOM 634 O O . GLN A 1 80 ? -20.977 -1.860 28.508 1.00 91.06 80 GLN A O 1
ATOM 639 N N . ILE A 1 81 ? -18.949 -2.350 27.683 1.00 90.88 81 ILE A N 1
ATOM 640 C CA . ILE A 1 81 ? -18.438 -2.966 28.919 1.00 90.88 81 ILE A CA 1
ATOM 641 C C . ILE A 1 81 ? -18.470 -1.968 30.079 1.00 90.88 81 ILE A C 1
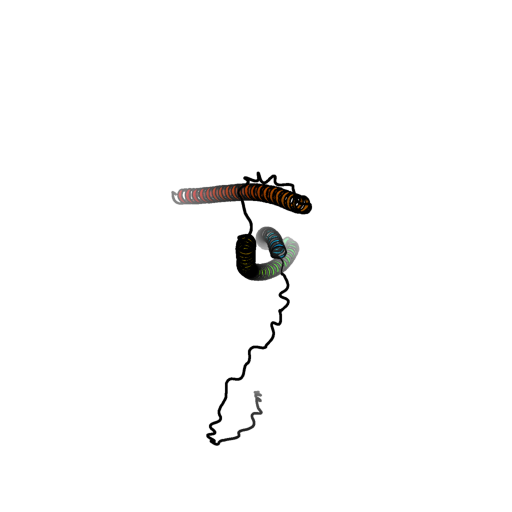ATOM 643 O O . ILE A 1 81 ? -18.777 -2.346 31.211 1.00 90.88 81 ILE A O 1
ATOM 647 N N . ARG A 1 82 ? -18.134 -0.698 29.829 1.00 93.19 82 ARG A N 1
ATOM 648 C CA . ARG A 1 82 ? -18.159 0.342 30.861 1.00 93.19 82 ARG A CA 1
ATOM 649 C C . ARG A 1 82 ? -19.575 0.570 31.382 1.00 93.19 82 ARG A C 1
ATOM 651 O O . ARG A 1 82 ? -19.765 0.545 32.594 1.00 93.19 82 ARG A O 1
ATOM 658 N N . VAL A 1 83 ? -20.547 0.707 30.481 1.00 91.50 83 VAL A N 1
ATOM 659 C CA . VAL A 1 83 ? -21.965 0.880 30.837 1.00 91.50 83 VAL A CA 1
ATOM 660 C C . VAL A 1 83 ? -22.475 -0.317 31.643 1.00 91.50 83 VAL A C 1
ATOM 662 O O . VAL A 1 83 ? -22.997 -0.135 32.739 1.00 91.50 83 VAL A O 1
ATOM 665 N N . LEU A 1 84 ? -22.230 -1.547 31.181 1.00 88.06 84 LEU A N 1
ATOM 666 C CA . LEU A 1 84 ? -22.667 -2.758 31.888 1.00 88.06 84 LEU A CA 1
ATOM 667 C C . LEU A 1 84 ? -22.021 -2.906 33.273 1.00 88.06 84 LEU A C 1
ATOM 669 O O . LEU A 1 84 ? -22.668 -3.359 34.218 1.00 88.06 84 LEU A O 1
ATOM 673 N N . LYS A 1 85 ? -20.752 -2.507 33.430 1.00 88.81 85 LYS A N 1
ATOM 674 C CA . LYS A 1 85 ? -20.088 -2.479 34.743 1.00 88.81 85 LYS A CA 1
ATOM 675 C C . LYS A 1 85 ? -20.740 -1.472 35.686 1.00 88.81 85 LYS A C 1
ATOM 677 O O . LYS A 1 85 ? -20.930 -1.795 36.857 1.00 88.81 85 LYS A O 1
ATOM 682 N N . GLU A 1 86 ? -21.080 -0.283 35.197 1.00 86.62 86 GLU A N 1
ATOM 683 C CA . GLU A 1 86 ? -21.797 0.722 35.986 1.00 86.62 86 GLU A CA 1
ATOM 684 C C . GLU A 1 86 ? -23.186 0.221 36.400 1.00 86.62 86 GLU A C 1
ATOM 686 O O . GLU A 1 86 ? -23.543 0.316 37.574 1.00 86.62 86 GLU A O 1
ATOM 691 N N . ASP A 1 87 ? -23.935 -0.385 35.479 1.00 81.25 87 ASP A N 1
ATOM 692 C CA . ASP A 1 87 ? -25.261 -0.939 35.761 1.00 81.25 87 ASP A CA 1
ATOM 693 C C . ASP A 1 87 ? -25.197 -2.110 36.754 1.00 81.25 87 ASP A C 1
ATOM 695 O O . ASP A 1 87 ? -26.012 -2.189 37.676 1.00 81.25 87 ASP A O 1
ATOM 699 N N . LYS A 1 88 ? -24.179 -2.975 36.652 1.00 77.31 88 LYS A N 1
ATOM 700 C CA . LYS A 1 88 ? -23.928 -4.049 37.625 1.00 77.31 88 LYS A CA 1
ATOM 701 C C . LYS A 1 88 ? -23.641 -3.507 39.026 1.00 77.31 88 LYS A C 1
ATOM 703 O O . LYS A 1 88 ? -24.140 -4.076 39.996 1.00 77.31 88 LYS A O 1
ATOM 708 N N . ILE A 1 89 ? -22.866 -2.427 39.153 1.00 76.38 89 ILE A N 1
ATOM 709 C CA . ILE A 1 89 ? -22.604 -1.779 40.450 1.00 76.38 89 ILE A CA 1
ATOM 710 C C . ILE A 1 89 ? -23.914 -1.242 41.041 1.00 76.38 89 ILE A C 1
ATOM 712 O O . ILE A 1 89 ? -24.231 -1.553 42.187 1.00 76.38 89 ILE A O 1
ATOM 716 N N . ARG A 1 90 ? -24.733 -0.546 40.240 1.00 76.50 90 ARG A N 1
ATOM 717 C CA . ARG A 1 90 ? -26.051 -0.043 40.675 1.00 76.50 90 ARG A CA 1
ATOM 718 C C . ARG A 1 90 ? -27.000 -1.172 41.095 1.00 76.50 90 ARG A C 1
ATOM 720 O O . ARG A 1 90 ? -27.752 -1.032 42.054 1.00 76.50 90 ARG A O 1
ATOM 727 N N . LEU A 1 91 ? -26.956 -2.318 40.413 1.00 71.38 91 LEU A N 1
ATOM 728 C CA . LEU A 1 91 ? -27.741 -3.506 40.769 1.00 71.38 91 LEU A CA 1
ATOM 729 C C . LEU A 1 91 ? -27.213 -4.237 42.003 1.00 71.38 91 LEU A C 1
ATOM 731 O O . LEU A 1 91 ? -27.999 -4.818 42.747 1.00 71.38 91 LEU A O 1
ATOM 735 N N . MET A 1 92 ? -25.902 -4.210 42.251 1.00 64.19 92 MET A N 1
ATOM 736 C CA . MET A 1 92 ? -25.327 -4.698 43.505 1.00 64.19 92 MET A CA 1
ATOM 737 C C . MET A 1 92 ? -25.815 -3.903 44.717 1.00 64.19 92 MET A C 1
ATOM 739 O O . MET A 1 92 ? -25.967 -4.495 45.784 1.00 64.19 92 MET A O 1
ATOM 743 N N . GLU A 1 93 ? -26.097 -2.613 44.536 1.00 68.62 93 GLU A N 1
ATOM 744 C CA . GLU A 1 93 ? -26.655 -1.721 45.558 1.00 68.62 93 GLU A CA 1
ATOM 745 C C . GLU A 1 93 ? -28.173 -1.916 45.771 1.00 68.62 93 GLU A C 1
ATOM 747 O O . GLU A 1 93 ? -28.713 -1.471 46.784 1.00 68.62 93 GLU A O 1
ATOM 752 N N . ALA A 1 94 ? -28.868 -2.627 44.871 1.00 60.88 94 ALA A N 1
ATOM 753 C CA . ALA A 1 94 ? -30.307 -2.890 44.940 1.00 60.88 94 ALA A CA 1
ATOM 754 C C . ALA A 1 94 ? -30.644 -4.322 45.434 1.00 60.88 94 ALA A C 1
ATOM 756 O O . ALA A 1 94 ? -29.911 -5.277 45.186 1.00 60.88 94 ALA A O 1
ATOM 757 N N . SER A 1 95 ? -31.782 -4.453 46.136 1.00 59.69 95 SER A N 1
ATOM 758 C CA . SER A 1 95 ? -32.321 -5.622 46.885 1.00 59.69 95 SER A CA 1
ATOM 759 C C . SER A 1 95 ? -32.220 -7.023 46.241 1.00 59.69 95 SER A C 1
ATOM 761 O O . SER A 1 95 ? -31.990 -7.140 45.050 1.00 59.69 95 SER A O 1
ATOM 763 N N . GLU A 1 96 ? -32.508 -8.089 47.004 1.00 59.34 96 GLU A N 1
ATOM 764 C CA . GLU A 1 96 ? -32.348 -9.527 46.672 1.00 59.34 96 GLU A CA 1
ATOM 765 C C . GLU A 1 96 ? -32.850 -10.012 45.291 1.00 59.34 96 GLU A C 1
ATOM 767 O O . GLU A 1 96 ? -32.254 -10.945 44.747 1.00 59.34 96 GLU A O 1
ATOM 772 N N . LEU A 1 97 ? -33.838 -9.344 44.671 1.00 58.91 97 LEU A N 1
ATOM 773 C CA . LEU A 1 97 ? -34.254 -9.573 43.271 1.00 58.91 97 LEU A CA 1
ATOM 774 C C . LEU A 1 97 ? -33.111 -9.361 42.250 1.00 58.91 97 LEU A C 1
ATOM 776 O O . LEU A 1 97 ? -33.202 -9.788 41.105 1.00 58.91 97 LEU A O 1
ATOM 780 N N . SER A 1 98 ? -32.010 -8.730 42.661 1.00 63.69 98 SER A N 1
ATOM 781 C CA . SER A 1 98 ? -30.831 -8.447 41.843 1.00 63.69 98 SER A CA 1
ATOM 782 C C . SER A 1 98 ? -29.881 -9.635 41.662 1.00 63.69 98 SER A C 1
ATOM 784 O O . SER A 1 98 ? -28.876 -9.501 40.975 1.00 63.69 98 SER A O 1
ATOM 786 N N . ARG A 1 99 ? -30.095 -10.800 42.292 1.00 71.56 99 ARG A N 1
ATOM 787 C CA . ARG A 1 99 ? -29.114 -11.908 42.237 1.00 71.56 99 ARG A CA 1
ATOM 788 C C . ARG A 1 99 ? -29.035 -12.601 40.868 1.00 71.56 99 ARG A C 1
ATOM 790 O O . ARG A 1 99 ? -27.922 -12.807 40.399 1.00 71.56 99 ARG A O 1
ATOM 797 N N . GLU A 1 100 ? -30.170 -12.884 40.228 1.00 77.31 100 GLU A N 1
ATOM 798 C CA . GLU A 1 100 ? -30.222 -13.459 38.869 1.00 77.31 100 GLU A CA 1
ATOM 799 C C . GLU A 1 100 ? -29.743 -12.447 37.824 1.00 77.31 100 GLU A C 1
ATOM 801 O O . GLU A 1 100 ? -28.833 -12.739 37.059 1.00 77.31 100 GLU A O 1
ATOM 806 N N . LEU A 1 101 ? -30.217 -11.199 37.900 1.00 77.25 101 LEU A N 1
ATOM 807 C CA . LEU A 1 101 ? -29.771 -10.133 36.996 1.00 77.25 101 LEU A CA 1
ATOM 808 C C . LEU A 1 101 ? -28.258 -9.843 37.120 1.00 77.25 101 LEU A C 1
ATOM 810 O O . LEU A 1 101 ? -27.603 -9.475 36.149 1.00 77.25 101 LEU A O 1
ATOM 814 N N . ARG A 1 102 ? -27.669 -10.034 38.311 1.00 74.38 102 ARG A N 1
ATOM 815 C CA . ARG A 1 102 ? -26.212 -9.948 38.526 1.00 74.38 102 ARG A CA 1
ATOM 816 C C . ARG A 1 102 ? -25.450 -11.128 37.928 1.00 74.38 102 ARG A C 1
ATOM 818 O O . ARG A 1 102 ? -24.296 -10.927 37.547 1.00 74.38 102 ARG A O 1
ATOM 825 N N . ALA A 1 103 ? -26.041 -12.321 37.894 1.00 81.62 103 ALA A N 1
ATOM 826 C CA . ALA A 1 103 ? -25.444 -13.483 37.243 1.00 81.62 103 ALA A CA 1
ATOM 827 C C . ALA A 1 103 ? -25.431 -13.272 35.724 1.00 81.62 103 ALA A C 1
ATOM 829 O O . ALA A 1 103 ? -24.350 -13.255 35.145 1.00 81.62 103 ALA A O 1
ATOM 830 N N . ASP A 1 104 ? -26.571 -12.907 35.132 1.00 86.75 104 ASP A N 1
ATOM 831 C CA . ASP A 1 104 ? -26.683 -12.625 33.693 1.00 86.75 104 ASP A CA 1
ATOM 832 C C . ASP A 1 104 ? -25.717 -11.519 33.236 1.00 86.75 104 ASP A C 1
ATOM 834 O O . ASP A 1 104 ? -25.027 -11.649 32.225 1.00 86.75 104 ASP A O 1
ATOM 838 N N . LEU A 1 105 ? -25.599 -10.430 34.008 1.00 81.81 105 LEU A N 1
ATOM 839 C CA . LEU A 1 105 ? -24.630 -9.365 33.719 1.00 81.81 105 LEU A CA 1
ATOM 840 C C . LEU A 1 105 ? -23.175 -9.815 33.895 1.00 81.81 105 LEU A C 1
ATOM 842 O O . LEU A 1 105 ? -22.283 -9.265 33.253 1.00 81.81 105 LEU A O 1
ATOM 846 N N . SER A 1 106 ? -22.903 -10.771 34.784 1.00 84.69 106 SER A N 1
ATOM 847 C CA . SER A 1 106 ? -21.550 -11.314 34.949 1.00 84.69 106 SER A CA 1
ATOM 848 C C . SER A 1 106 ? -21.163 -12.181 33.759 1.00 84.69 106 SER A C 1
ATOM 850 O O . SER A 1 106 ? -20.071 -11.986 33.230 1.00 84.69 106 SER A O 1
ATOM 852 N N . ASP A 1 107 ? -22.078 -13.027 33.292 1.00 92.19 107 ASP A N 1
ATOM 853 C CA . ASP A 1 107 ? -21.875 -13.891 32.129 1.00 92.19 107 ASP A CA 1
ATOM 854 C C . ASP A 1 107 ? -21.677 -13.053 30.854 1.00 92.19 107 ASP A C 1
ATOM 856 O O . ASP A 1 107 ? -20.747 -13.296 30.085 1.00 92.19 107 ASP A O 1
ATOM 860 N N . GLN A 1 108 ? -22.460 -11.979 30.676 1.00 91.56 108 GLN A N 1
ATOM 861 C CA . GLN A 1 108 ? -22.265 -11.028 29.570 1.00 91.56 108 GLN A CA 1
ATOM 862 C C . GLN A 1 108 ? -20.902 -10.328 29.630 1.00 91.56 108 GLN A C 1
ATOM 864 O O . GLN A 1 108 ? -20.249 -10.144 28.602 1.00 91.56 108 GLN A O 1
ATOM 869 N N . ILE A 1 109 ? -20.446 -9.932 30.823 1.00 90.38 109 ILE A N 1
ATOM 870 C CA . ILE A 1 109 ? -19.119 -9.326 30.988 1.00 90.38 109 ILE A CA 1
ATOM 871 C C . ILE A 1 109 ? -18.022 -10.334 30.634 1.00 90.38 109 ILE A C 1
ATOM 873 O O . ILE A 1 109 ? -17.043 -9.952 29.995 1.00 90.38 109 ILE A O 1
ATOM 877 N N . GLU A 1 110 ? -18.164 -11.592 31.042 1.00 94.38 110 GLU A N 1
ATOM 878 C CA . GLU A 1 110 ? -17.179 -12.639 30.777 1.00 94.38 110 GLU A CA 1
ATOM 879 C C . GLU A 1 110 ? -17.117 -12.984 29.280 1.00 94.38 110 GLU A C 1
ATOM 881 O O . GLU A 1 110 ? -16.030 -13.060 28.700 1.00 94.38 110 GLU A O 1
ATOM 886 N N . GLU A 1 111 ? -18.269 -13.059 28.608 1.00 95.94 111 GLU A N 1
ATOM 887 C CA . GLU A 1 111 ? -18.340 -13.244 27.157 1.00 95.94 111 GLU A CA 1
ATOM 888 C C . GLU A 1 111 ? -17.699 -12.071 26.397 1.00 95.94 111 GLU A C 1
ATOM 890 O O . GLU A 1 111 ? -16.886 -12.282 25.492 1.00 95.94 111 GLU A O 1
ATOM 895 N N . LEU A 1 112 ? -18.007 -10.828 26.781 1.00 93.19 112 LEU A N 1
ATOM 896 C CA . LEU A 1 112 ? -17.412 -9.639 26.164 1.00 93.19 112 LEU A CA 1
ATOM 897 C C . LEU A 1 112 ? -15.900 -9.558 26.408 1.00 93.19 112 LEU A C 1
ATOM 899 O O . LEU A 1 112 ? -15.155 -9.155 25.515 1.00 93.19 112 LEU A O 1
ATOM 903 N N . GLN A 1 113 ? -15.421 -9.976 27.582 1.00 93.00 113 GLN A N 1
ATOM 904 C CA . GLN A 1 113 ? -13.987 -10.062 27.867 1.00 93.00 113 GLN A CA 1
ATOM 905 C C . GLN A 1 113 ? -13.290 -11.094 26.986 1.00 93.00 113 GLN A C 1
ATOM 907 O O . GLN A 1 113 ? -12.199 -10.817 26.484 1.00 93.00 113 GLN A O 1
ATOM 912 N N . LYS A 1 114 ? -13.918 -12.251 26.761 1.00 95.81 114 LYS A N 1
ATOM 913 C CA . LYS A 1 114 ? -13.388 -13.274 25.861 1.00 95.81 114 LYS A CA 1
ATOM 914 C C . LYS A 1 114 ? -13.311 -12.761 24.422 1.00 95.81 114 LYS A C 1
ATOM 916 O O . LYS A 1 114 ? -12.245 -12.818 23.818 1.00 95.81 114 LYS A O 1
ATOM 921 N N . ARG A 1 115 ? -14.382 -12.137 23.917 1.00 95.00 115 ARG A N 1
ATOM 922 C CA . ARG A 1 115 ? -14.384 -11.504 22.583 1.00 95.00 115 ARG A CA 1
ATOM 923 C C . ARG A 1 115 ? -13.318 -10.414 22.454 1.00 95.00 115 ARG A C 1
ATOM 925 O O . ARG A 1 115 ? -12.671 -10.313 21.417 1.00 95.00 115 ARG A O 1
ATOM 932 N N . LEU A 1 116 ? -13.094 -9.624 23.506 1.00 93.38 116 LEU A N 1
ATOM 933 C CA . LEU A 1 116 ? -12.032 -8.615 23.527 1.00 93.38 116 LEU A CA 1
ATOM 934 C C . LEU A 1 116 ? -10.636 -9.251 23.479 1.00 93.38 116 LEU A C 1
ATOM 936 O O . LEU A 1 116 ? -9.750 -8.722 22.812 1.00 93.38 116 LEU A O 1
ATOM 940 N N . GLN A 1 117 ? -10.417 -10.365 24.181 1.00 96.06 117 GLN A N 1
ATOM 941 C CA . GLN A 1 117 ? -9.152 -11.098 24.112 1.00 96.06 117 GLN A CA 1
ATOM 942 C C . GLN A 1 117 ? -8.910 -11.670 22.715 1.00 96.06 117 GLN A C 1
ATOM 944 O O . GLN A 1 117 ? -7.817 -11.481 22.182 1.00 96.06 117 GLN A O 1
ATOM 949 N N . ASP A 1 118 ? -9.928 -12.282 22.110 1.00 96.56 118 ASP A N 1
ATOM 950 C CA . ASP A 1 118 ? -9.857 -12.815 20.747 1.00 96.56 118 ASP A CA 1
ATOM 951 C C . ASP A 1 118 ? -9.567 -11.692 19.738 1.00 96.56 118 ASP A C 1
ATOM 953 O O . ASP A 1 118 ? -8.668 -11.809 18.906 1.00 96.56 118 ASP A O 1
ATOM 957 N N . SER A 1 119 ? -10.244 -10.547 19.875 1.00 94.19 119 SER A N 1
ATOM 958 C CA . SER A 1 119 ? -10.012 -9.372 19.028 1.00 94.19 119 SER A CA 1
ATOM 959 C C . SER A 1 119 ? -8.599 -8.805 19.193 1.00 94.19 119 SER A C 1
ATOM 961 O O . SER A 1 119 ? -7.953 -8.487 18.200 1.00 94.19 119 SER A O 1
ATOM 963 N N . LYS A 1 120 ? -8.078 -8.718 20.425 1.00 94.75 120 LYS A N 1
ATOM 964 C CA . LYS A 1 120 ? -6.691 -8.285 20.682 1.00 94.75 120 LYS A CA 1
ATOM 965 C C . LYS A 1 120 ? -5.668 -9.274 20.145 1.00 94.75 120 LYS A C 1
ATOM 967 O O . LYS A 1 120 ? -4.568 -8.879 19.769 1.00 94.75 120 LYS A O 1
ATOM 972 N N . HIS A 1 121 ? -5.987 -10.563 20.156 1.00 96.06 121 HIS A N 1
ATOM 973 C CA . HIS A 1 121 ? -5.123 -11.560 19.546 1.00 96.06 121 HIS A CA 1
ATOM 974 C C . HIS A 1 121 ? -5.075 -11.364 18.032 1.00 96.06 121 HIS A C 1
ATOM 976 O O . HIS A 1 121 ? -3.983 -11.265 17.476 1.00 96.06 121 HIS A O 1
ATOM 982 N N . ARG A 1 122 ? -6.240 -11.188 17.400 1.00 94.12 122 ARG A N 1
ATOM 983 C CA . ARG A 1 122 ? -6.347 -10.926 15.965 1.00 94.12 122 ARG A CA 1
ATOM 984 C C . ARG A 1 122 ? -5.641 -9.638 15.540 1.00 94.12 122 ARG A C 1
ATOM 986 O O . ARG A 1 122 ? -4.958 -9.630 14.524 1.00 94.12 122 ARG A O 1
ATOM 993 N N . GLU A 1 123 ? -5.747 -8.576 16.335 1.00 93.06 123 GLU A N 1
ATOM 994 C CA . GLU A 1 123 ? -5.021 -7.320 16.107 1.00 93.06 123 GLU A CA 1
ATOM 995 C C . GLU A 1 123 ? -3.502 -7.547 16.059 1.00 93.06 123 GLU A C 1
ATOM 997 O O . GLU A 1 123 ? -2.831 -7.067 15.149 1.00 93.06 123 GLU A O 1
ATOM 1002 N N . ARG A 1 124 ? -2.953 -8.337 16.993 1.00 94.88 124 ARG A N 1
ATOM 1003 C CA . ARG A 1 124 ? -1.519 -8.669 16.999 1.00 94.88 124 ARG A CA 1
ATOM 1004 C C . ARG A 1 124 ? -1.109 -9.514 15.796 1.00 94.88 124 ARG A C 1
ATOM 1006 O O . ARG A 1 124 ? -0.024 -9.303 15.265 1.00 94.88 124 ARG A O 1
ATOM 1013 N N . GLU A 1 125 ? -1.948 -10.458 15.368 1.00 96.44 125 GLU A N 1
ATOM 1014 C CA . GLU A 1 125 ? -1.697 -11.236 14.146 1.00 96.44 125 GLU A CA 1
ATOM 1015 C C . GLU A 1 125 ? -1.621 -10.325 12.916 1.00 96.44 125 GLU A C 1
ATOM 1017 O O . GLU A 1 125 ? -0.691 -10.440 12.121 1.00 96.44 125 GLU A O 1
ATOM 1022 N N . LEU A 1 126 ? -2.563 -9.387 12.783 1.00 93.88 126 LEU A N 1
ATOM 1023 C CA . LEU A 1 126 ? -2.584 -8.424 11.681 1.00 93.88 126 LEU A CA 1
ATOM 1024 C C . LEU A 1 126 ? -1.389 -7.463 11.737 1.00 93.88 126 LEU A C 1
ATOM 1026 O O . LEU A 1 126 ? -0.799 -7.162 10.702 1.00 93.88 126 LEU A O 1
ATOM 1030 N N . GLN A 1 127 ? -0.979 -7.021 12.930 1.00 92.75 127 GLN A N 1
ATOM 1031 C CA . GLN A 1 127 ? 0.236 -6.215 13.102 1.00 92.75 127 GLN A CA 1
ATOM 1032 C C . GLN A 1 127 ? 1.491 -6.972 12.651 1.00 92.75 127 GLN A C 1
ATOM 1034 O O . GLN A 1 127 ? 2.322 -6.398 11.948 1.00 92.75 127 GLN A O 1
ATOM 1039 N N . ALA A 1 128 ? 1.607 -8.260 12.988 1.00 94.44 128 ALA A N 1
ATOM 1040 C CA . ALA A 1 128 ? 2.720 -9.090 12.536 1.00 94.44 128 ALA A CA 1
ATOM 1041 C C . ALA A 1 128 ? 2.732 -9.248 11.004 1.00 94.44 128 ALA A C 1
ATOM 1043 O O . ALA A 1 128 ? 3.777 -9.084 10.378 1.00 94.44 128 ALA A O 1
ATOM 1044 N N . GLN A 1 129 ? 1.568 -9.480 10.387 1.00 92.31 129 GLN A N 1
ATOM 1045 C CA . GLN A 1 129 ? 1.436 -9.548 8.925 1.00 92.31 129 GLN A CA 1
ATOM 1046 C C . GLN A 1 129 ? 1.783 -8.216 8.246 1.00 92.31 129 GLN A C 1
ATOM 1048 O O . GLN A 1 129 ? 2.417 -8.199 7.192 1.00 92.31 129 GLN A O 1
ATOM 1053 N N . LEU A 1 130 ? 1.414 -7.084 8.852 1.00 92.00 130 LEU A N 1
ATOM 1054 C CA . LEU A 1 130 ? 1.764 -5.759 8.341 1.00 92.00 130 LEU A CA 1
ATOM 1055 C C . LEU A 1 130 ? 3.279 -5.514 8.394 1.00 92.00 130 LEU A C 1
ATOM 1057 O O . LEU A 1 130 ? 3.843 -4.934 7.465 1.00 92.00 130 LEU A O 1
ATOM 1061 N N . GLU A 1 131 ? 3.949 -5.935 9.466 1.00 95.00 131 GLU A N 1
ATOM 1062 C CA . GLU A 1 131 ? 5.409 -5.849 9.567 1.00 95.00 131 GLU A CA 1
ATOM 1063 C C . GLU A 1 131 ? 6.107 -6.740 8.539 1.00 95.00 131 GLU A C 1
ATOM 1065 O O . GLU A 1 131 ? 7.038 -6.278 7.877 1.00 95.00 131 GLU A O 1
ATOM 1070 N N . GLU A 1 132 ? 5.623 -7.966 8.341 1.00 95.19 132 GLU A N 1
ATOM 1071 C CA . GLU A 1 132 ? 6.115 -8.870 7.298 1.00 95.19 132 GLU A CA 1
ATOM 1072 C C . GLU A 1 132 ? 5.933 -8.260 5.899 1.00 95.19 132 GLU A C 1
ATOM 1074 O O . GLU A 1 132 ? 6.886 -8.179 5.123 1.00 95.19 132 GLU A O 1
ATOM 1079 N N . SER A 1 133 ? 4.750 -7.718 5.600 1.00 90.50 133 SER A N 1
ATOM 1080 C CA . SER A 1 133 ? 4.469 -7.042 4.328 1.00 90.50 133 SER A CA 1
ATOM 1081 C C . SER A 1 133 ? 5.386 -5.836 4.098 1.00 90.50 133 SER A C 1
ATOM 1083 O O . SER A 1 133 ? 5.961 -5.674 3.019 1.00 90.50 133 SER A O 1
ATOM 1085 N N . ARG A 1 134 ? 5.624 -5.015 5.131 1.00 90.00 134 ARG A N 1
ATOM 1086 C CA . ARG A 1 134 ? 6.574 -3.892 5.051 1.00 90.00 134 ARG A CA 1
ATOM 1087 C C . ARG A 1 134 ? 7.989 -4.366 4.737 1.00 90.00 134 ARG A C 1
ATOM 1089 O O . ARG A 1 134 ? 8.660 -3.739 3.918 1.00 90.00 134 ARG A O 1
ATOM 1096 N N . GLN A 1 135 ? 8.436 -5.459 5.353 1.00 91.62 135 GLN A N 1
ATOM 1097 C CA . GLN A 1 135 ? 9.748 -6.045 5.074 1.00 91.62 135 GLN A CA 1
ATOM 1098 C C . GLN A 1 135 ? 9.835 -6.540 3.626 1.00 91.62 135 GLN A C 1
ATOM 1100 O O . GLN A 1 135 ? 10.777 -6.185 2.912 1.00 91.62 135 GLN A O 1
ATOM 1105 N N . ILE A 1 136 ? 8.820 -7.262 3.152 1.00 90.94 136 ILE A N 1
ATOM 1106 C CA . ILE A 1 136 ? 8.732 -7.735 1.765 1.00 90.94 136 ILE A CA 1
ATOM 1107 C C . ILE A 1 136 ? 8.747 -6.557 0.780 1.00 90.94 136 ILE A C 1
ATOM 1109 O O . ILE A 1 136 ? 9.506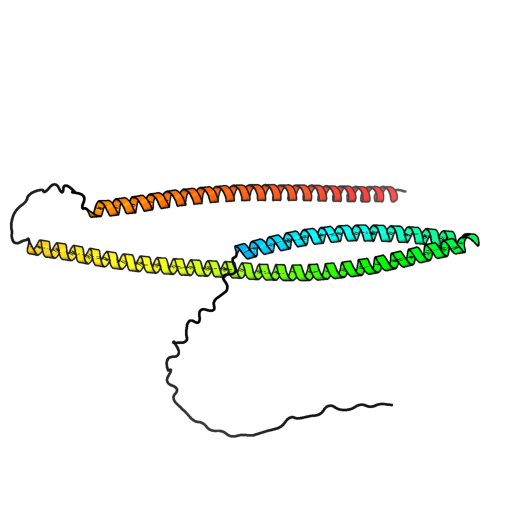 -6.566 -0.189 1.00 90.94 136 ILE A O 1
ATOM 1113 N N . HIS A 1 137 ? 7.984 -5.496 1.047 1.00 86.12 137 HIS A N 1
ATOM 1114 C CA . HIS A 1 137 ? 7.984 -4.292 0.219 1.00 86.12 137 HIS A CA 1
ATOM 1115 C C . HIS A 1 137 ? 9.371 -3.633 0.174 1.00 86.12 137 HIS A C 1
ATOM 1117 O O . HIS A 1 137 ? 9.838 -3.231 -0.893 1.00 86.12 137 HIS A O 1
ATOM 1123 N N . THR A 1 138 ? 10.068 -3.531 1.313 1.00 90.94 138 THR A N 1
ATOM 1124 C CA . THR A 1 138 ? 11.440 -2.997 1.319 1.00 90.94 138 THR A CA 1
ATOM 1125 C C . THR A 1 138 ? 12.407 -3.865 0.522 1.00 90.94 138 THR A C 1
ATOM 1127 O O . THR A 1 138 ? 13.237 -3.316 -0.199 1.00 90.94 138 THR A O 1
ATOM 1130 N N . HIS A 1 139 ? 12.262 -5.190 0.582 1.00 93.19 139 HIS A N 1
ATOM 1131 C CA . HIS A 1 139 ? 13.058 -6.122 -0.210 1.00 93.19 139 HIS A CA 1
ATOM 1132 C C . HIS A 1 139 ? 12.829 -5.919 -1.712 1.00 93.19 139 HIS A C 1
ATOM 1134 O O . HIS A 1 139 ? 13.781 -5.664 -2.446 1.00 93.19 139 HIS A O 1
ATOM 1140 N N . PHE A 1 140 ? 11.569 -5.914 -2.164 1.00 86.19 140 PHE A N 1
ATOM 1141 C CA . PHE A 1 140 ? 11.245 -5.679 -3.575 1.00 86.19 140 PHE A CA 1
ATOM 1142 C C . PHE A 1 140 ? 11.704 -4.311 -4.073 1.00 86.19 140 PHE A C 1
ATOM 1144 O O . PHE A 1 140 ? 12.124 -4.183 -5.222 1.00 86.19 140 PHE A O 1
ATOM 1151 N N . LYS A 1 141 ? 11.666 -3.281 -3.222 1.00 89.88 141 LYS A N 1
ATOM 1152 C CA . LYS A 1 141 ? 12.187 -1.960 -3.578 1.00 89.88 141 LYS A CA 1
ATOM 1153 C C . LYS A 1 141 ? 13.688 -2.009 -3.878 1.00 89.88 141 LYS A C 1
ATOM 1155 O O . LYS A 1 141 ? 14.117 -1.428 -4.873 1.00 89.88 141 LYS A O 1
ATOM 1160 N N . VAL A 1 142 ? 14.464 -2.697 -3.040 1.00 91.25 142 VAL A N 1
ATOM 1161 C CA . VAL A 1 142 ? 15.908 -2.874 -3.251 1.00 91.25 142 VAL A CA 1
ATOM 1162 C C . VAL A 1 142 ? 16.163 -3.673 -4.529 1.00 91.25 142 VAL A C 1
ATOM 1164 O O . VAL A 1 142 ? 16.896 -3.199 -5.394 1.00 91.25 142 VAL A O 1
ATOM 1167 N N . GLU A 1 143 ? 15.486 -4.810 -4.715 1.00 86.31 143 GLU A N 1
ATOM 1168 C CA . GLU A 1 143 ? 15.621 -5.629 -5.932 1.00 86.31 143 GLU A CA 1
ATOM 1169 C C . GLU A 1 143 ? 15.274 -4.847 -7.209 1.00 86.31 143 GLU A C 1
ATOM 1171 O O . GLU A 1 143 ? 15.934 -4.993 -8.238 1.00 86.31 143 GLU A O 1
ATOM 1176 N N . LEU A 1 144 ? 14.257 -3.983 -7.157 1.00 86.31 144 LEU A N 1
ATOM 1177 C CA . LEU A 1 144 ? 13.865 -3.141 -8.284 1.00 86.31 144 LEU A CA 1
ATOM 1178 C C . LEU A 1 144 ? 14.936 -2.097 -8.619 1.00 86.31 144 LEU A C 1
ATOM 1180 O O . LEU A 1 144 ? 15.210 -1.852 -9.796 1.00 86.31 144 LEU A O 1
ATOM 1184 N N . GLU A 1 145 ? 15.523 -1.454 -7.608 1.00 89.00 145 GLU A N 1
ATOM 1185 C CA . GLU A 1 145 ? 16.615 -0.497 -7.804 1.00 89.00 145 GLU A CA 1
ATOM 1186 C C . GLU A 1 145 ? 17.851 -1.190 -8.398 1.00 89.00 145 GLU A C 1
ATOM 1188 O O . GLU A 1 145 ? 18.421 -0.691 -9.373 1.00 89.00 145 GLU A O 1
ATOM 1193 N N . GLU A 1 146 ? 18.200 -2.379 -7.905 1.00 89.88 146 GLU A N 1
ATOM 1194 C CA . GLU A 1 146 ? 19.281 -3.204 -8.453 1.00 89.88 146 GLU A CA 1
ATOM 1195 C C . GLU A 1 146 ? 19.006 -3.620 -9.905 1.00 89.88 146 GLU A C 1
ATOM 1197 O O . GLU A 1 146 ? 19.850 -3.414 -10.781 1.00 89.88 146 GLU A O 1
ATOM 1202 N N . ALA A 1 147 ? 17.800 -4.107 -10.209 1.00 84.62 147 ALA A N 1
ATOM 1203 C CA . ALA A 1 147 ? 17.410 -4.491 -11.565 1.00 84.62 147 ALA A CA 1
ATOM 1204 C C . ALA A 1 147 ? 17.433 -3.300 -12.540 1.00 84.62 147 ALA A C 1
ATOM 1206 O O . ALA A 1 147 ? 17.863 -3.433 -13.693 1.00 84.62 147 ALA A O 1
ATOM 1207 N N . LYS A 1 148 ? 17.008 -2.110 -12.091 1.00 85.06 148 LYS A N 1
ATOM 1208 C CA . LYS A 1 148 ? 17.082 -0.870 -12.881 1.00 85.06 148 LYS A CA 1
ATOM 1209 C C . LYS A 1 148 ? 18.533 -0.491 -13.178 1.00 85.06 148 LYS A C 1
ATOM 1211 O O . LYS A 1 148 ? 18.846 -0.146 -14.322 1.00 85.06 148 LYS A O 1
ATOM 1216 N N . LEU A 1 149 ? 19.423 -0.586 -12.192 1.00 91.12 149 LEU A N 1
ATOM 1217 C CA . LEU A 1 149 ? 20.852 -0.324 -12.376 1.00 91.12 149 LEU A CA 1
ATOM 1218 C C . LEU A 1 149 ? 21.495 -1.326 -13.340 1.00 91.12 149 LEU A C 1
ATOM 1220 O O . LEU A 1 149 ? 22.172 -0.906 -14.283 1.00 91.12 149 LEU A O 1
ATOM 1224 N N . ASP A 1 150 ? 21.222 -2.619 -13.172 1.00 88.19 150 ASP A N 1
ATOM 1225 C CA . ASP A 1 150 ? 21.692 -3.679 -14.069 1.00 88.19 150 ASP A CA 1
ATOM 1226 C C . ASP A 1 150 ? 21.219 -3.431 -15.508 1.00 88.19 150 ASP A C 1
ATOM 1228 O O . ASP A 1 150 ? 21.994 -3.538 -16.466 1.00 88.19 150 ASP A O 1
ATOM 1232 N N . ARG A 1 151 ? 19.959 -3.017 -15.689 1.00 84.38 151 ARG A N 1
ATOM 1233 C CA . ARG A 1 151 ? 19.419 -2.700 -17.014 1.00 84.38 151 ARG A CA 1
ATOM 1234 C C . ARG A 1 151 ? 20.129 -1.514 -17.659 1.00 84.38 151 ARG A C 1
ATOM 1236 O O . ARG A 1 151 ? 20.444 -1.571 -18.849 1.00 84.38 151 ARG A O 1
ATOM 1243 N N . ILE A 1 152 ? 20.404 -0.459 -16.894 1.00 90.00 152 ILE A N 1
ATOM 1244 C CA . ILE A 1 152 ? 21.164 0.702 -17.375 1.00 90.00 152 ILE A CA 1
ATOM 1245 C C . ILE A 1 152 ? 22.581 0.281 -17.781 1.00 90.00 152 ILE A C 1
ATOM 1247 O O . ILE A 1 152 ? 23.068 0.706 -18.830 1.00 90.00 152 ILE A O 1
ATOM 1251 N N . GLN A 1 153 ? 23.241 -0.575 -16.999 1.00 89.44 153 GLN A N 1
ATOM 1252 C CA . GLN A 1 153 ? 24.575 -1.079 -17.334 1.00 89.44 153 GLN A CA 1
ATOM 1253 C C . GLN A 1 153 ? 24.570 -1.899 -18.630 1.00 89.44 153 GLN A C 1
ATOM 1255 O O . GLN A 1 153 ? 25.421 -1.676 -19.491 1.00 89.44 153 GLN A O 1
ATOM 1260 N N . GLN A 1 154 ? 23.583 -2.781 -18.817 1.00 87.56 154 GLN A N 1
ATOM 1261 C CA . GLN A 1 154 ? 23.421 -3.540 -20.061 1.00 87.56 154 GLN A CA 1
ATOM 1262 C C . GLN A 1 154 ? 23.197 -2.629 -21.274 1.00 87.56 154 GLN A C 1
ATOM 1264 O O . GLN A 1 154 ? 23.752 -2.887 -22.341 1.00 87.56 154 GLN A O 1
ATOM 1269 N N . LEU A 1 155 ? 22.400 -1.564 -21.128 1.00 88.88 155 LEU A N 1
ATOM 1270 C CA . LEU A 1 155 ? 22.184 -0.590 -22.202 1.00 88.88 155 LEU A CA 1
ATOM 1271 C C . LEU A 1 155 ? 23.484 0.133 -22.563 1.00 88.88 155 LEU A C 1
ATOM 1273 O O . LEU A 1 155 ? 23.854 0.144 -23.732 1.00 88.88 155 LEU A O 1
ATOM 1277 N N . ARG A 1 156 ? 24.234 0.625 -21.570 1.00 88.62 156 ARG A N 1
ATOM 1278 C CA . ARG A 1 156 ? 25.544 1.262 -21.797 1.00 88.62 156 ARG A CA 1
ATOM 1279 C C . ARG A 1 156 ? 26.541 0.325 -22.478 1.00 88.62 156 ARG A C 1
ATOM 1281 O O . ARG A 1 156 ? 27.309 0.755 -23.334 1.00 88.62 156 ARG A O 1
ATOM 1288 N N . GLN A 1 157 ? 26.549 -0.957 -22.107 1.00 89.88 157 GLN A N 1
ATOM 1289 C CA . GLN A 1 157 ? 27.403 -1.955 -22.756 1.00 89.88 157 GLN A CA 1
ATOM 1290 C C . GLN A 1 157 ? 27.017 -2.167 -24.222 1.00 89.88 157 GLN A C 1
ATOM 1292 O O . GLN A 1 157 ? 27.903 -2.213 -25.073 1.00 89.88 157 GLN A O 1
ATOM 1297 N N . ARG A 1 158 ? 25.718 -2.249 -24.530 1.00 87.62 158 ARG A N 1
ATOM 1298 C CA . ARG A 1 158 ? 25.235 -2.371 -25.913 1.00 87.62 158 ARG A CA 1
ATOM 1299 C C . ARG A 1 158 ? 25.558 -1.137 -26.745 1.00 87.62 158 ARG A C 1
ATOM 1301 O O . ARG A 1 158 ? 26.101 -1.290 -27.828 1.00 87.62 158 ARG A O 1
ATOM 1308 N N . GLU A 1 159 ? 25.323 0.063 -26.217 1.00 89.56 159 GLU A N 1
ATOM 1309 C CA . GLU A 1 159 ? 25.682 1.321 -26.890 1.00 89.56 159 GLU A CA 1
ATOM 1310 C C . GLU A 1 159 ? 27.185 1.387 -27.194 1.00 89.56 159 GLU A C 1
ATOM 1312 O O . GLU A 1 159 ? 27.589 1.784 -28.286 1.00 89.56 159 GLU A O 1
ATOM 1317 N N . LYS A 1 160 ? 28.031 0.945 -26.255 1.00 91.12 160 LYS A N 1
ATOM 1318 C CA . LYS A 1 160 ? 29.480 0.867 -26.474 1.00 91.12 160 LYS A CA 1
ATOM 1319 C C . LYS A 1 160 ? 29.834 -0.118 -27.594 1.00 91.12 160 LYS A C 1
ATOM 1321 O O . LYS A 1 160 ? 30.655 0.212 -28.446 1.00 91.12 160 LYS A O 1
ATOM 1326 N N . GLN A 1 161 ? 29.217 -1.299 -27.609 1.00 87.12 161 GLN A N 1
ATOM 1327 C CA . GLN A 1 161 ? 29.433 -2.304 -28.657 1.00 87.12 161 GLN A CA 1
ATOM 1328 C C . GLN A 1 161 ? 28.959 -1.815 -30.032 1.00 87.12 161 GLN A C 1
ATOM 1330 O O . GLN A 1 161 ? 29.652 -2.018 -31.028 1.00 87.12 161 GLN A O 1
ATOM 1335 N N . GLU A 1 162 ? 27.810 -1.140 -30.096 1.00 88.44 162 GLU A N 1
ATOM 1336 C CA . GLU A 1 162 ? 27.296 -0.520 -31.322 1.00 88.44 162 GLU A CA 1
ATOM 1337 C C . GLU A 1 162 ? 28.251 0.565 -31.826 1.00 88.44 162 GLU A C 1
ATOM 1339 O O . GLU A 1 162 ? 28.619 0.558 -32.999 1.00 88.44 162 GLU A O 1
ATOM 1344 N N . TYR A 1 163 ? 28.748 1.430 -30.938 1.00 89.81 163 TYR A N 1
ATOM 1345 C CA . TYR A 1 163 ? 29.738 2.445 -31.291 1.00 89.81 163 TYR A CA 1
ATOM 1346 C C . TYR A 1 163 ? 31.042 1.836 -31.835 1.00 89.81 163 TYR A C 1
ATOM 1348 O O . TYR A 1 163 ? 31.578 2.301 -32.843 1.00 89.81 163 TYR A O 1
ATOM 1356 N N . GLU A 1 164 ? 31.558 0.780 -31.202 1.00 88.56 164 GLU A N 1
ATOM 1357 C CA . GLU A 1 164 ? 32.745 0.057 -31.677 1.00 88.56 164 GLU A CA 1
ATOM 1358 C C . GLU A 1 164 ? 32.501 -0.602 -33.046 1.00 88.56 164 GLU A C 1
ATOM 1360 O O . GLU A 1 164 ? 33.355 -0.526 -33.935 1.00 88.56 164 GLU A O 1
ATOM 1365 N N . SER A 1 165 ? 31.317 -1.183 -33.257 1.00 89.44 165 SER A N 1
ATOM 1366 C CA . SER A 1 165 ? 30.904 -1.767 -34.538 1.00 89.44 165 SER A CA 1
ATOM 1367 C C . SER A 1 165 ? 30.780 -0.715 -35.647 1.00 89.44 165 SER A C 1
ATOM 1369 O O . SER A 1 165 ? 31.268 -0.921 -36.765 1.00 89.44 165 SER A O 1
ATOM 1371 N N . GLU A 1 166 ? 30.199 0.448 -35.345 1.00 87.75 166 GLU A N 1
ATOM 1372 C CA . GLU A 1 166 ? 30.125 1.576 -36.274 1.00 87.75 166 GLU A CA 1
ATOM 1373 C C . GLU A 1 166 ? 31.518 2.099 -36.635 1.00 87.75 166 GLU A C 1
ATOM 1375 O O . GLU A 1 166 ? 31.794 2.365 -37.807 1.00 87.75 166 GLU A O 1
ATOM 1380 N N . GLN A 1 167 ? 32.423 2.213 -35.658 1.00 88.62 167 GLN A N 1
ATOM 1381 C CA . GLN A 1 167 ? 33.811 2.621 -35.892 1.00 88.62 167 GLN A CA 1
ATOM 1382 C C . GLN A 1 167 ? 34.544 1.641 -36.816 1.00 88.62 167 GLN A C 1
ATOM 1384 O O . 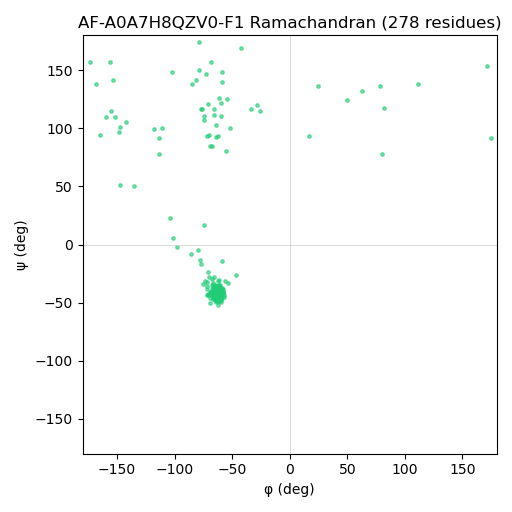GLN A 1 167 ? 35.219 2.066 -37.758 1.00 88.62 167 GLN A O 1
ATOM 1389 N N . LEU A 1 168 ? 34.389 0.332 -36.595 1.00 84.75 168 LEU A N 1
ATOM 1390 C CA . LEU A 1 168 ? 34.958 -0.700 -37.468 1.00 84.75 168 LEU A CA 1
ATOM 1391 C C . LEU A 1 168 ? 34.367 -0.638 -38.882 1.00 84.75 168 LEU A C 1
ATOM 1393 O O . LEU A 1 168 ? 35.114 -0.685 -39.862 1.00 84.75 168 LEU A O 1
ATOM 1397 N N . SER A 1 169 ? 33.051 -0.454 -38.993 1.00 84.06 169 SER A N 1
ATOM 1398 C CA . SER A 1 169 ? 32.356 -0.327 -40.278 1.00 84.06 169 SER A CA 1
ATOM 1399 C C . SER A 1 169 ? 32.826 0.902 -41.059 1.00 84.06 169 SER A C 1
ATOM 1401 O O . SER A 1 169 ? 33.110 0.804 -42.252 1.00 84.06 169 SER A O 1
ATOM 1403 N N . ARG A 1 170 ? 33.002 2.051 -40.389 1.00 85.19 170 ARG A N 1
ATOM 1404 C CA . ARG A 1 170 ? 33.545 3.274 -41.004 1.00 85.19 170 ARG A CA 1
ATOM 1405 C C . ARG A 1 170 ? 34.979 3.088 -41.493 1.00 85.19 170 ARG A C 1
ATOM 1407 O O . ARG A 1 170 ? 35.292 3.523 -42.597 1.00 85.19 170 ARG A O 1
ATOM 1414 N N . ARG A 1 171 ? 35.842 2.426 -40.712 1.00 82.50 171 ARG A N 1
ATOM 1415 C CA . ARG A 1 171 ? 37.226 2.120 -41.124 1.00 82.50 171 ARG A CA 1
ATOM 1416 C C . ARG A 1 171 ? 37.266 1.193 -42.338 1.00 82.50 171 ARG A C 1
ATOM 1418 O O . ARG A 1 171 ? 38.040 1.439 -43.257 1.00 82.50 171 ARG A O 1
ATOM 1425 N N . SER A 1 172 ? 36.417 0.164 -42.359 1.00 82.25 172 SER A N 1
ATOM 1426 C CA . SER A 1 172 ? 36.302 -0.752 -43.498 1.00 82.25 172 SER A CA 1
ATOM 1427 C C . SER A 1 172 ? 35.830 -0.027 -44.761 1.00 82.25 172 SER A C 1
ATOM 1429 O O . SER A 1 172 ? 36.454 -0.170 -45.812 1.00 82.25 172 SER A O 1
ATOM 1431 N N . LEU A 1 173 ? 34.796 0.814 -44.645 1.00 79.62 173 LEU A N 1
ATOM 1432 C CA . LEU A 1 173 ? 34.286 1.618 -45.755 1.00 79.62 173 LEU A CA 1
ATOM 1433 C C . LEU A 1 173 ? 35.358 2.572 -46.298 1.00 79.62 173 LEU A C 1
ATOM 1435 O O . LEU A 1 173 ? 35.540 2.658 -47.508 1.00 79.62 173 LEU A O 1
ATOM 1439 N N . HIS A 1 174 ? 36.100 3.250 -45.417 1.00 75.31 174 HIS A N 1
ATOM 1440 C CA . HIS A 1 174 ? 37.173 4.155 -45.829 1.00 75.31 174 HIS A CA 1
ATOM 1441 C C . HIS A 1 174 ? 38.285 3.407 -46.578 1.00 75.31 174 HIS A C 1
ATOM 1443 O O . HIS A 1 174 ? 38.662 3.818 -47.668 1.00 75.31 174 HIS A O 1
ATOM 1449 N N . GLY A 1 175 ? 38.713 2.244 -46.074 1.00 75.81 175 GLY A N 1
ATOM 1450 C CA . GLY A 1 175 ? 39.701 1.405 -46.760 1.00 75.81 175 GLY A CA 1
ATOM 1451 C C . GLY A 1 175 ? 39.236 0.906 -48.135 1.00 75.81 175 GLY A C 1
ATOM 1452 O O . GLY A 1 175 ? 40.033 0.848 -49.069 1.00 75.81 175 GLY A O 1
ATOM 1453 N N . GLN A 1 176 ? 37.946 0.592 -48.298 1.00 76.56 176 GLN A N 1
ATOM 1454 C CA . GLN A 1 176 ? 37.377 0.240 -49.606 1.00 76.56 176 GLN A CA 1
ATOM 1455 C C . GLN A 1 176 ? 37.322 1.440 -50.558 1.00 76.56 176 GLN A C 1
ATOM 1457 O O . GLN A 1 176 ? 37.631 1.291 -51.740 1.00 76.56 176 GLN A O 1
ATOM 1462 N N . MET A 1 177 ? 36.960 2.627 -50.060 1.00 76.44 177 MET A N 1
ATOM 1463 C CA . MET A 1 177 ? 36.952 3.856 -50.858 1.00 76.44 177 MET A CA 1
ATOM 1464 C C . MET A 1 177 ? 38.361 4.255 -51.307 1.00 76.44 177 MET A C 1
ATOM 1466 O O . MET A 1 177 ? 38.542 4.597 -52.475 1.00 76.44 177 MET A O 1
ATOM 1470 N N . ASP A 1 178 ? 39.359 4.142 -50.431 1.00 75.94 178 ASP A N 1
ATOM 1471 C CA . ASP A 1 178 ? 40.760 4.418 -50.761 1.00 75.94 178 ASP A CA 1
ATOM 1472 C C . ASP A 1 178 ? 41.294 3.425 -51.803 1.00 75.94 178 ASP A C 1
ATOM 1474 O O . ASP A 1 178 ? 41.932 3.827 -52.778 1.00 75.94 178 ASP A O 1
ATOM 1478 N N . ALA A 1 179 ? 40.971 2.135 -51.664 1.00 72.44 179 ALA A N 1
ATOM 1479 C CA . ALA A 1 179 ? 41.322 1.118 -52.655 1.00 72.44 179 ALA A CA 1
ATOM 1480 C C . ALA A 1 179 ? 40.626 1.357 -54.009 1.00 72.44 179 ALA A C 1
ATOM 1482 O O . ALA A 1 179 ? 41.236 1.185 -55.065 1.00 72.44 179 ALA A O 1
ATOM 1483 N N . ALA A 1 180 ? 39.360 1.785 -54.007 1.00 74.75 180 ALA A N 1
ATOM 1484 C CA . ALA A 1 180 ? 38.640 2.149 -55.227 1.00 74.75 180 ALA A CA 1
ATOM 1485 C C . ALA A 1 180 ? 39.254 3.387 -55.903 1.00 74.75 180 ALA A C 1
ATOM 1487 O O . ALA A 1 180 ? 39.442 3.388 -57.121 1.00 74.75 180 ALA A O 1
ATOM 1488 N N . ALA A 1 181 ? 39.629 4.407 -55.127 1.00 71.94 181 ALA A N 1
ATOM 1489 C CA . ALA A 1 181 ? 40.305 5.599 -55.630 1.00 71.94 181 ALA A CA 1
ATOM 1490 C C . ALA A 1 181 ? 41.686 5.267 -56.220 1.00 71.94 181 ALA A C 1
ATOM 1492 O O . ALA A 1 181 ? 42.011 5.727 -57.314 1.00 71.94 181 ALA A O 1
ATOM 1493 N N . GLN A 1 182 ? 42.474 4.412 -55.560 1.00 72.69 182 GLN A N 1
ATOM 1494 C CA . GLN A 1 182 ? 43.764 3.949 -56.085 1.00 72.69 182 GLN A CA 1
ATOM 1495 C C . GLN A 1 182 ? 43.611 3.133 -57.375 1.00 72.69 182 GLN A C 1
ATOM 1497 O O . GLN A 1 182 ? 44.351 3.371 -58.328 1.00 72.69 182 GLN A O 1
ATOM 1502 N N . ASN A 1 183 ? 42.617 2.242 -57.452 1.00 73.88 183 ASN A N 1
ATOM 1503 C CA . ASN A 1 183 ? 42.309 1.496 -58.676 1.00 73.88 183 ASN A CA 1
ATOM 1504 C C . ASN A 1 183 ? 41.873 2.418 -59.829 1.00 73.88 183 ASN A C 1
ATOM 1506 O O . ASN A 1 183 ? 42.232 2.174 -60.980 1.00 73.88 183 ASN A O 1
ATOM 1510 N N . LEU A 1 184 ? 41.125 3.490 -59.545 1.00 70.69 184 LEU A N 1
ATOM 1511 C CA . LEU A 1 184 ? 40.759 4.497 -60.547 1.00 70.69 184 LEU A CA 1
ATOM 1512 C C . LEU A 1 184 ? 41.977 5.293 -61.029 1.00 70.69 184 LEU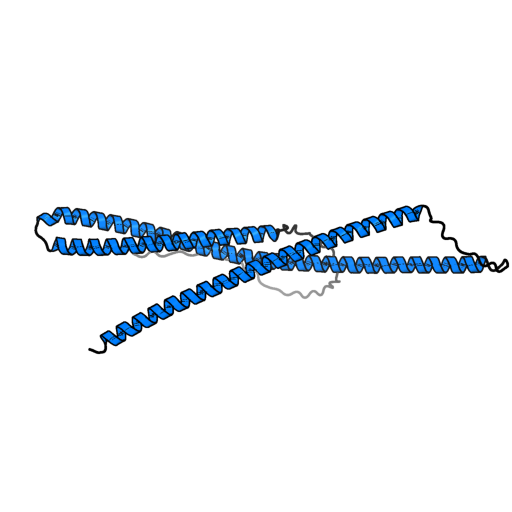 A C 1
ATOM 1514 O O . LEU A 1 184 ? 42.117 5.509 -62.231 1.00 70.69 184 LEU A O 1
ATOM 1518 N N . ILE A 1 185 ? 42.883 5.679 -60.126 1.00 69.19 185 ILE A N 1
ATOM 1519 C CA . ILE A 1 185 ? 44.137 6.365 -60.479 1.00 69.19 185 ILE A CA 1
ATOM 1520 C C . ILE A 1 185 ? 45.044 5.448 -61.314 1.00 69.19 185 ILE A C 1
ATOM 1522 O O . ILE A 1 185 ? 45.579 5.887 -62.330 1.00 69.19 185 ILE A O 1
ATOM 1526 N N . GLN A 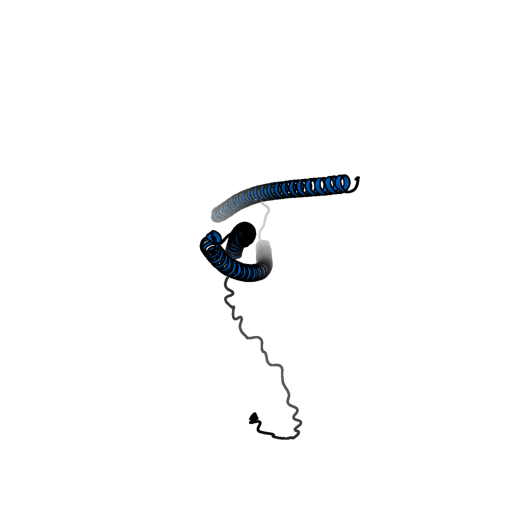1 186 ? 45.183 4.169 -60.947 1.00 62.00 186 GLN A N 1
ATOM 1527 C CA . GLN A 1 186 ? 45.940 3.192 -61.738 1.00 62.00 186 GLN A CA 1
ATOM 1528 C C . GLN A 1 186 ? 45.339 3.000 -63.132 1.00 62.00 186 GLN A C 1
ATOM 1530 O O . GLN A 1 186 ? 46.060 3.143 -64.116 1.00 62.00 186 GLN A O 1
ATOM 1535 N N . ARG A 1 187 ? 44.019 2.800 -63.245 1.00 60.62 187 ARG A N 1
ATOM 1536 C CA . ARG A 1 187 ? 43.343 2.693 -64.551 1.00 60.62 187 ARG A CA 1
ATOM 1537 C C . ARG A 1 187 ? 43.459 3.971 -65.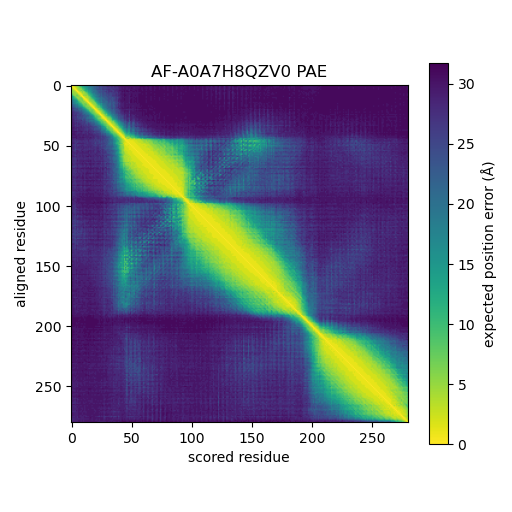388 1.00 60.62 187 ARG A C 1
ATOM 1539 O O . ARG A 1 187 ? 43.619 3.890 -66.601 1.00 60.62 187 ARG A O 1
ATOM 1546 N N . SER A 1 188 ? 43.419 5.144 -64.756 1.00 55.50 188 SER A N 1
ATOM 1547 C CA . SER A 1 188 ? 43.617 6.435 -65.430 1.00 55.50 188 SER A CA 1
ATOM 1548 C C . SER A 1 188 ? 45.052 6.605 -65.945 1.00 55.50 188 SER A C 1
ATOM 1550 O O . SER A 1 188 ? 45.259 7.184 -67.012 1.00 55.50 188 SER A O 1
ATOM 1552 N N . ASN A 1 189 ? 46.047 6.081 -65.227 1.00 55.50 189 ASN A N 1
ATOM 1553 C CA . ASN A 1 189 ? 47.442 6.087 -65.669 1.00 55.50 189 ASN A CA 1
ATOM 1554 C C . ASN A 1 189 ? 47.699 5.041 -66.768 1.00 55.50 189 ASN A C 1
ATOM 1556 O O . ASN A 1 189 ? 48.457 5.312 -67.695 1.00 55.50 189 ASN A O 1
ATOM 1560 N N . GLU A 1 190 ? 47.015 3.895 -66.732 1.00 54.78 190 GLU A N 1
ATOM 1561 C CA . GLU A 1 190 ? 47.039 2.881 -67.798 1.00 54.78 190 GLU A CA 1
ATOM 1562 C C . GLU A 1 190 ? 46.322 3.353 -69.081 1.00 54.78 190 GLU A C 1
ATOM 1564 O O . GLU A 1 190 ? 46.709 2.965 -70.182 1.00 54.78 190 GLU A O 1
ATOM 1569 N N . GLN A 1 191 ? 45.331 4.247 -68.972 1.00 49.62 191 GLN A N 1
ATOM 1570 C CA . GLN A 1 191 ? 44.668 4.895 -70.117 1.00 49.62 191 GLN A CA 1
ATOM 1571 C C . GLN A 1 191 ? 45.380 6.154 -70.639 1.00 49.62 191 GLN A C 1
ATOM 1573 O O . GLN A 1 191 ? 45.050 6.636 -71.724 1.00 49.62 191 GLN A O 1
ATOM 1578 N N . SER A 1 192 ? 46.409 6.659 -69.952 1.00 44.56 192 SER A N 1
ATOM 1579 C CA . SER A 1 192 ? 47.168 7.853 -70.373 1.00 44.56 192 SER A CA 1
ATOM 1580 C C . SER A 1 192 ? 48.125 7.610 -71.559 1.00 44.56 192 SER A C 1
ATOM 1582 O O . SER A 1 192 ? 48.998 8.429 -71.838 1.00 44.56 192 SER A O 1
ATOM 1584 N N . GLY A 1 193 ? 47.945 6.505 -72.292 1.00 47.56 193 GLY A N 1
ATOM 1585 C CA . GLY A 1 193 ? 48.576 6.233 -73.585 1.00 47.56 193 GLY A CA 1
ATOM 1586 C C . GLY A 1 193 ? 47.711 6.544 -74.815 1.00 47.56 193 GLY A C 1
ATOM 1587 O O . GLY A 1 193 ? 48.201 6.365 -75.928 1.00 47.56 193 GLY A O 1
ATOM 1588 N N . PHE A 1 194 ? 46.451 6.995 -74.677 1.00 40.75 194 PHE A N 1
ATOM 1589 C CA . PHE A 1 194 ? 45.593 7.239 -75.851 1.00 40.75 194 PHE A CA 1
ATOM 1590 C C . PHE A 1 194 ? 44.595 8.411 -75.689 1.00 40.75 194 PHE A C 1
ATOM 1592 O O . PHE A 1 194 ? 43.553 8.292 -75.061 1.00 40.75 194 PHE A O 1
ATOM 1599 N N . LEU A 1 195 ? 44.980 9.546 -76.284 1.00 41.03 195 LEU A N 1
ATOM 1600 C CA . LEU A 1 195 ? 44.233 10.690 -76.844 1.00 41.03 195 LEU A CA 1
ATOM 1601 C C . LEU A 1 195 ? 42.799 11.092 -76.386 1.00 41.03 195 LEU A C 1
ATOM 1603 O O . LEU A 1 195 ? 41.828 10.352 -76.483 1.00 41.03 195 LEU A O 1
ATOM 1607 N N . THR A 1 196 ? 42.691 12.423 -76.230 1.00 36.75 196 THR A N 1
ATOM 1608 C CA . THR A 1 196 ? 41.635 13.372 -76.672 1.00 36.75 196 THR A CA 1
ATOM 1609 C C . THR A 1 196 ? 40.330 13.584 -75.888 1.00 36.75 196 THR A C 1
ATOM 1611 O O . THR A 1 196 ? 39.443 12.747 -75.805 1.00 36.75 196 THR A O 1
ATOM 1614 N N . MET A 1 197 ? 40.223 14.846 -75.449 1.00 53.34 197 MET A N 1
ATOM 1615 C CA . MET A 1 197 ? 39.066 15.663 -75.070 1.00 53.34 197 MET A CA 1
ATOM 1616 C C . MET A 1 197 ? 37.741 15.321 -75.772 1.00 53.34 197 MET A C 1
ATOM 1618 O O . MET A 1 197 ? 37.583 15.527 -76.973 1.00 53.34 197 MET A O 1
ATOM 1622 N N . GLY A 1 198 ? 36.746 14.962 -74.963 1.00 39.78 198 GLY A N 1
ATOM 1623 C CA . GLY A 1 198 ? 35.329 15.009 -75.297 1.00 39.78 198 GLY A CA 1
ATOM 1624 C C . GLY A 1 198 ? 34.534 15.131 -74.003 1.00 39.78 198 GLY A C 1
ATOM 1625 O O . GLY A 1 198 ? 34.578 14.240 -73.159 1.00 39.78 198 GLY A O 1
ATOM 1626 N N . SER A 1 199 ? 33.847 16.255 -73.807 1.00 47.75 199 SER A N 1
ATOM 1627 C CA . SER A 1 199 ? 32.943 16.478 -72.679 1.00 47.75 199 SER A CA 1
ATOM 1628 C C . SER A 1 199 ? 31.766 15.503 -72.767 1.00 47.75 199 SER A C 1
ATOM 1630 O O . SER A 1 199 ? 30.765 15.779 -73.431 1.00 47.75 199 SER A O 1
ATOM 1632 N N . ALA A 1 200 ? 31.887 14.350 -72.118 1.00 46.12 200 ALA A N 1
ATOM 1633 C CA . ALA A 1 200 ? 30.776 13.439 -71.926 1.00 46.12 200 ALA A CA 1
ATOM 1634 C C . ALA A 1 200 ? 29.843 14.019 -70.852 1.00 46.12 200 ALA A C 1
ATOM 1636 O O . ALA A 1 200 ? 30.191 14.086 -69.674 1.00 46.12 200 ALA A O 1
ATOM 1637 N N . GLN A 1 201 ? 28.644 14.447 -71.253 1.00 48.00 201 GLN A N 1
ATOM 1638 C CA . GLN A 1 201 ? 27.527 14.544 -70.317 1.00 48.00 201 GLN A CA 1
ATOM 1639 C C . GLN A 1 201 ? 27.274 13.140 -69.758 1.00 48.00 201 GLN A C 1
ATOM 1641 O O . GLN A 1 201 ? 26.836 12.246 -70.480 1.00 48.00 201 GLN A O 1
ATOM 1646 N N . VAL A 1 202 ? 27.579 12.943 -68.474 1.00 51.28 202 VAL A N 1
ATOM 1647 C CA . VAL A 1 202 ? 27.242 11.720 -67.741 1.00 51.28 202 VAL A CA 1
ATOM 1648 C C . VAL A 1 202 ? 25.727 11.702 -67.553 1.00 51.28 202 VAL A C 1
ATOM 1650 O O . VAL A 1 202 ? 25.185 12.312 -66.633 1.00 51.28 202 VAL A O 1
ATOM 1653 N N . ILE A 1 203 ? 25.023 11.031 -68.459 1.00 50.16 203 ILE A N 1
ATOM 1654 C CA . ILE A 1 203 ? 23.632 10.647 -68.236 1.00 50.16 203 ILE A CA 1
ATOM 1655 C C . ILE A 1 203 ? 23.679 9.476 -67.252 1.00 50.16 203 ILE A C 1
ATOM 1657 O O . ILE A 1 203 ? 24.084 8.378 -67.628 1.00 50.16 203 ILE A O 1
ATOM 1661 N N . TYR A 1 204 ? 23.293 9.707 -65.992 1.00 53.38 204 TYR A N 1
ATOM 1662 C CA . TYR A 1 204 ? 23.067 8.633 -65.020 1.00 53.38 204 TYR A CA 1
ATOM 1663 C C . TYR A 1 204 ? 21.919 7.751 -65.530 1.00 53.38 204 TYR A C 1
ATOM 1665 O O . TYR A 1 204 ? 20.741 8.046 -65.319 1.00 53.38 204 TYR A O 1
ATOM 1673 N N . GLN A 1 205 ? 22.255 6.679 -66.244 1.00 54.38 205 GLN A N 1
ATOM 1674 C CA . GLN A 1 205 ? 21.333 5.575 -66.462 1.00 54.38 205 GLN A CA 1
ATOM 1675 C C . GLN A 1 205 ? 21.307 4.763 -65.172 1.00 54.38 205 GLN A C 1
ATOM 1677 O O . GLN A 1 205 ? 22.343 4.257 -64.747 1.00 54.38 205 GLN A O 1
ATOM 1682 N N . ARG A 1 206 ? 20.134 4.702 -64.529 1.00 59.97 206 ARG A N 1
ATOM 1683 C CA . ARG A 1 206 ? 19.941 3.923 -63.302 1.00 59.97 206 ARG A CA 1
ATOM 1684 C C . ARG A 1 206 ? 20.381 2.485 -63.545 1.00 59.97 206 ARG A C 1
ATOM 1686 O O . ARG A 1 206 ? 19.899 1.850 -64.485 1.00 59.97 206 ARG A O 1
ATOM 1693 N N . GLY A 1 207 ? 21.284 1.999 -62.704 1.00 61.56 207 GLY A N 1
ATOM 1694 C CA . GLY A 1 207 ? 21.660 0.597 -62.683 1.00 61.56 207 GLY A CA 1
ATOM 1695 C C . GLY A 1 207 ? 20.489 -0.257 -62.183 1.00 61.56 207 GLY A C 1
ATOM 1696 O O . GLY A 1 207 ? 19.607 0.252 -61.487 1.00 61.56 207 GLY A O 1
ATOM 1697 N N . PRO A 1 208 ? 20.454 -1.557 -62.511 1.00 61.06 208 PRO A N 1
ATOM 1698 C CA . PRO A 1 208 ? 19.423 -2.465 -62.004 1.00 61.06 208 PRO A CA 1
ATOM 1699 C C . PRO A 1 208 ? 19.363 -2.484 -60.464 1.00 61.06 208 PRO A C 1
ATOM 1701 O O . PRO A 1 208 ? 18.274 -2.562 -59.902 1.00 61.06 208 PRO A O 1
ATOM 1704 N N . ASP A 1 209 ? 20.503 -2.284 -59.796 1.00 66.50 209 ASP A N 1
ATOM 1705 C CA . ASP A 1 209 ? 20.623 -2.289 -58.332 1.00 66.50 209 ASP A CA 1
ATOM 1706 C C . ASP A 1 209 ? 20.120 -0.989 -57.664 1.00 66.50 209 ASP A C 1
ATOM 1708 O O . ASP A 1 209 ? 19.806 -0.976 -56.472 1.00 66.50 209 ASP A O 1
ATOM 1712 N N . ASP A 1 210 ? 19.966 0.109 -58.419 1.00 64.50 210 ASP A N 1
ATOM 1713 C CA . ASP A 1 210 ? 19.437 1.375 -57.885 1.00 64.50 210 ASP A CA 1
ATOM 1714 C C . ASP A 1 210 ? 17.971 1.234 -57.451 1.00 64.50 210 ASP A C 1
ATOM 1716 O O . ASP A 1 210 ? 17.507 1.940 -56.555 1.00 64.50 210 ASP A O 1
ATOM 1720 N N . ILE A 1 211 ? 17.226 0.314 -58.071 1.00 66.25 211 ILE A N 1
ATOM 1721 C CA . ILE A 1 211 ? 15.829 0.033 -57.721 1.00 66.25 211 ILE A CA 1
ATOM 1722 C C . ILE A 1 211 ? 15.749 -0.580 -56.320 1.00 66.25 211 ILE A C 1
ATOM 1724 O O . ILE A 1 211 ? 14.903 -0.168 -55.520 1.00 66.25 211 ILE A O 1
ATOM 1728 N N . ASP A 1 212 ? 16.658 -1.498 -55.996 1.00 71.12 212 ASP A N 1
ATOM 1729 C CA . ASP A 1 212 ? 16.706 -2.153 -54.691 1.00 71.12 212 ASP A CA 1
ATOM 1730 C C . ASP A 1 212 ? 17.193 -1.197 -53.599 1.00 71.12 212 ASP A C 1
ATOM 1732 O O . ASP A 1 212 ? 16.613 -1.159 -52.509 1.00 71.12 212 ASP A O 1
ATOM 1736 N N . ILE A 1 213 ? 18.167 -0.334 -53.911 1.00 74.38 213 ILE A N 1
ATOM 1737 C CA . ILE A 1 213 ? 18.627 0.729 -53.005 1.00 74.38 213 ILE A CA 1
ATOM 1738 C C . ILE A 1 213 ? 17.488 1.716 -52.707 1.00 74.38 213 ILE A C 1
ATOM 1740 O O . ILE A 1 213 ? 17.231 2.036 -51.543 1.00 74.38 213 ILE A O 1
ATOM 1744 N N . ILE A 1 214 ? 16.744 2.161 -53.726 1.00 72.69 214 ILE A N 1
ATOM 1745 C CA . ILE A 1 214 ? 15.594 3.064 -53.553 1.00 72.69 214 ILE A CA 1
ATOM 1746 C C . ILE A 1 214 ? 14.473 2.377 -52.758 1.00 72.69 214 ILE A C 1
ATOM 1748 O O . ILE A 1 214 ? 13.850 3.003 -51.891 1.00 72.69 214 ILE A O 1
ATOM 1752 N N . ALA A 1 215 ? 14.218 1.089 -52.999 1.00 72.94 215 ALA A N 1
ATOM 1753 C CA . ALA A 1 215 ? 13.232 0.321 -52.247 1.00 72.94 215 ALA A CA 1
ATOM 1754 C C . ALA A 1 215 ? 13.635 0.161 -50.771 1.00 72.94 215 ALA A C 1
ATOM 1756 O O . ALA A 1 215 ? 12.791 0.304 -49.880 1.00 72.94 215 ALA A O 1
ATOM 1757 N N . GLN A 1 216 ? 14.918 -0.079 -50.489 1.00 77.31 216 GLN A N 1
ATOM 1758 C CA . GLN A 1 216 ? 15.451 -0.185 -49.132 1.00 77.31 216 GLN A CA 1
ATOM 1759 C C . GLN A 1 216 ? 15.382 1.155 -48.387 1.00 77.31 216 GLN A C 1
ATOM 1761 O O . GLN A 1 216 ? 14.895 1.201 -47.253 1.00 77.31 216 GLN A O 1
ATOM 1766 N N . GLN A 1 217 ? 15.772 2.255 -49.038 1.00 74.94 217 GLN A N 1
ATOM 1767 C CA . GLN A 1 217 ? 15.659 3.609 -48.485 1.00 74.94 217 GLN A CA 1
ATOM 1768 C C . GLN A 1 217 ? 14.197 3.985 -48.205 1.00 74.94 217 GLN A C 1
ATOM 1770 O O . GLN A 1 217 ? 13.881 4.526 -47.145 1.00 74.94 217 GLN A O 1
ATOM 1775 N N . SER A 1 218 ? 13.274 3.623 -49.099 1.00 76.38 218 SER A N 1
ATOM 1776 C CA . SER A 1 218 ? 11.838 3.870 -48.913 1.00 76.38 218 SER A CA 1
ATOM 1777 C C . SER A 1 218 ? 11.266 3.099 -47.716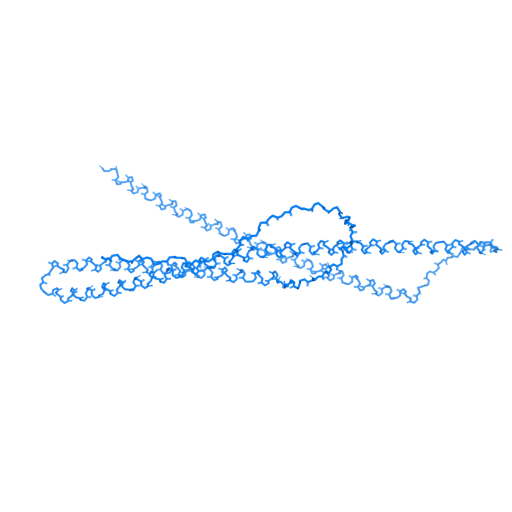 1.00 76.38 218 SER A C 1
ATOM 1779 O O . SER A 1 218 ? 10.472 3.644 -46.945 1.00 76.38 218 SER A O 1
ATOM 1781 N N . ARG A 1 219 ? 11.704 1.849 -47.498 1.00 80.06 219 ARG A N 1
ATOM 1782 C CA . ARG A 1 219 ? 11.325 1.072 -46.304 1.00 80.06 219 ARG A CA 1
ATOM 1783 C C . ARG A 1 219 ? 11.890 1.682 -45.023 1.00 80.06 219 ARG A C 1
ATOM 1785 O O . ARG A 1 219 ? 11.158 1.791 -44.043 1.00 80.06 219 ARG A O 1
ATOM 1792 N N . GLN A 1 220 ? 13.148 2.123 -45.026 1.00 80.88 220 GLN A N 1
ATOM 1793 C CA . GLN A 1 220 ? 13.747 2.798 -43.868 1.00 80.88 220 GLN A CA 1
ATOM 1794 C C . GLN A 1 220 ? 13.022 4.102 -43.519 1.00 80.88 220 GLN A C 1
ATOM 1796 O O . GLN A 1 220 ? 12.728 4.342 -42.347 1.00 80.88 220 GLN A O 1
ATOM 1801 N N . LEU A 1 221 ? 12.655 4.909 -44.519 1.00 84.44 221 LEU A N 1
ATOM 1802 C CA . LEU A 1 221 ? 11.867 6.127 -44.314 1.00 84.44 221 LEU A CA 1
ATOM 1803 C C . LEU A 1 221 ? 10.484 5.827 -43.721 1.00 84.44 221 LEU A C 1
ATOM 1805 O O . LEU A 1 221 ? 10.034 6.537 -42.820 1.00 84.44 221 LEU A O 1
ATOM 1809 N N . SER A 1 222 ? 9.828 4.753 -44.168 1.00 80.75 222 SER A N 1
ATOM 1810 C CA . SER A 1 222 ? 8.556 4.303 -43.593 1.00 80.75 222 SER A CA 1
ATOM 1811 C C . SER A 1 222 ? 8.708 3.873 -42.128 1.00 80.75 222 SER A C 1
ATOM 1813 O O . SER A 1 222 ? 7.937 4.318 -41.274 1.00 80.75 222 SER A O 1
ATOM 1815 N N . LEU A 1 223 ? 9.737 3.084 -41.800 1.00 85.81 223 LEU A N 1
ATOM 1816 C CA . LEU A 1 223 ? 10.022 2.663 -40.423 1.00 85.81 223 LEU A CA 1
ATOM 1817 C C . LEU A 1 223 ? 10.304 3.859 -39.503 1.00 85.81 223 LEU A C 1
ATOM 1819 O O . LEU A 1 223 ? 9.739 3.937 -38.410 1.00 85.81 223 LEU A O 1
ATOM 1823 N N . LEU A 1 224 ? 11.098 4.829 -39.965 1.00 84.56 224 LEU A N 1
ATOM 1824 C CA . LEU A 1 224 ? 11.359 6.079 -39.244 1.00 84.56 224 LEU A CA 1
ATOM 1825 C C . LEU A 1 224 ? 10.080 6.898 -39.025 1.00 84.56 224 LEU A C 1
ATOM 1827 O O . LEU A 1 224 ? 9.858 7.421 -37.930 1.00 84.56 224 LEU A O 1
ATOM 1831 N N . ALA A 1 225 ? 9.201 6.980 -40.027 1.00 84.19 225 ALA A N 1
ATOM 1832 C CA . ALA A 1 225 ? 7.916 7.663 -39.895 1.00 84.19 225 ALA A CA 1
ATOM 1833 C C . ALA A 1 225 ? 7.007 6.983 -38.853 1.00 84.19 225 ALA A C 1
ATOM 1835 O O . ALA A 1 225 ? 6.375 7.665 -38.038 1.00 84.19 225 ALA A O 1
ATOM 1836 N N . HIS A 1 226 ? 6.981 5.647 -38.822 1.00 82.31 226 HIS A N 1
ATOM 1837 C CA . HIS A 1 226 ? 6.246 4.884 -37.813 1.00 82.31 226 HIS A CA 1
ATOM 1838 C C . HIS A 1 226 ? 6.834 5.054 -36.405 1.00 82.31 226 HIS A C 1
ATOM 1840 O O . HIS A 1 226 ? 6.074 5.286 -35.461 1.00 82.31 226 HIS A O 1
ATOM 1846 N N . ALA A 1 227 ? 8.161 5.014 -36.260 1.00 83.88 227 ALA A N 1
ATOM 1847 C CA . ALA A 1 227 ? 8.845 5.236 -34.987 1.00 83.88 227 ALA A CA 1
ATOM 1848 C C . ALA A 1 227 ? 8.567 6.643 -34.432 1.00 83.88 227 ALA A C 1
ATOM 1850 O O . ALA A 1 227 ? 8.167 6.788 -33.278 1.00 83.88 227 ALA A O 1
ATOM 1851 N N . LYS A 1 228 ? 8.649 7.678 -35.279 1.00 88.56 228 LYS A N 1
ATOM 1852 C CA . LYS A 1 228 ? 8.321 9.062 -34.903 1.00 88.56 228 LYS A CA 1
ATOM 1853 C C . LYS A 1 228 ? 6.872 9.206 -34.431 1.00 88.56 228 LYS A C 1
ATOM 1855 O O . LYS A 1 228 ? 6.596 9.940 -33.482 1.00 88.56 228 LYS A O 1
ATOM 1860 N N . ARG A 1 229 ? 5.933 8.502 -35.074 1.00 85.25 229 ARG A N 1
ATOM 1861 C CA . ARG A 1 229 ? 4.517 8.513 -34.679 1.00 85.25 229 ARG A CA 1
ATOM 1862 C C . ARG A 1 229 ? 4.297 7.845 -33.321 1.00 85.25 229 ARG A C 1
ATOM 1864 O O . ARG A 1 229 ? 3.548 8.395 -32.517 1.00 85.25 229 ARG A O 1
ATOM 1871 N N . ARG A 1 230 ? 4.963 6.715 -33.053 1.00 84.94 230 ARG A N 1
ATOM 1872 C CA . ARG A 1 230 ? 4.914 6.034 -31.746 1.00 84.94 230 ARG A CA 1
ATOM 1873 C C . ARG A 1 230 ? 5.509 6.898 -30.638 1.00 84.94 230 ARG A C 1
ATOM 1875 O O . ARG A 1 230 ? 4.824 7.139 -29.653 1.00 84.94 230 ARG A O 1
ATOM 1882 N N . ALA A 1 231 ? 6.692 7.470 -30.859 1.00 83.06 231 ALA A N 1
ATOM 1883 C CA . ALA A 1 231 ? 7.329 8.370 -29.898 1.00 83.06 231 ALA A CA 1
ATOM 1884 C C . ALA A 1 231 ? 6.438 9.580 -29.558 1.00 83.06 231 ALA A C 1
ATOM 1886 O O . ALA A 1 231 ? 6.300 9.951 -28.395 1.00 83.06 231 ALA A O 1
ATOM 1887 N N . LYS A 1 232 ? 5.755 10.166 -30.555 1.00 87.31 232 LYS A N 1
ATOM 1888 C CA . LYS A 1 232 ? 4.795 11.257 -30.319 1.00 87.31 232 LYS A CA 1
ATOM 1889 C C . LYS A 1 232 ? 3.583 10.803 -29.493 1.00 87.31 232 LYS A C 1
ATOM 1891 O O . LYS A 1 232 ? 3.124 11.553 -28.636 1.00 87.31 232 LYS A O 1
ATOM 1896 N N . GLN A 1 233 ? 3.064 9.600 -29.743 1.00 87.25 233 GLN A N 1
ATOM 1897 C CA . GLN A 1 233 ? 1.951 9.039 -28.969 1.00 87.25 233 GLN A CA 1
ATOM 1898 C C . GLN A 1 233 ? 2.351 8.723 -27.523 1.00 87.25 233 GLN A C 1
ATOM 1900 O O . GLN A 1 233 ? 1.580 9.010 -26.612 1.00 87.25 233 GLN A O 1
ATOM 1905 N N . GLU A 1 234 ? 3.545 8.177 -27.297 1.00 89.31 234 GLU A N 1
ATOM 1906 C CA . GLU A 1 234 ? 4.076 7.918 -25.953 1.00 89.31 234 GLU A CA 1
ATOM 1907 C C . GLU A 1 234 ? 4.322 9.214 -25.182 1.00 89.31 234 GLU A C 1
ATOM 1909 O O . GLU A 1 234 ? 3.875 9.336 -24.045 1.00 89.31 234 GLU A O 1
ATOM 1914 N N . ALA A 1 235 ? 4.926 10.221 -25.818 1.00 83.12 235 ALA A N 1
ATOM 1915 C CA . ALA A 1 235 ? 5.104 11.537 -25.210 1.00 83.12 235 ALA A CA 1
ATOM 1916 C C . ALA A 1 235 ? 3.759 12.167 -24.802 1.00 83.12 235 ALA A C 1
ATOM 1918 O O . ALA A 1 235 ? 3.640 12.725 -23.712 1.00 83.12 235 ALA A O 1
ATOM 1919 N N . GLN A 1 236 ? 2.723 12.028 -25.637 1.00 85.50 236 GLN A N 1
ATOM 1920 C CA . GLN A 1 236 ? 1.384 12.531 -25.327 1.00 85.50 236 GLN A CA 1
ATOM 1921 C C . GLN A 1 236 ? 0.733 11.771 -24.161 1.00 85.50 236 GLN A C 1
ATOM 1923 O O . GLN A 1 236 ? 0.168 12.401 -23.270 1.00 85.50 236 GLN A O 1
ATOM 1928 N N . LYS A 1 237 ? 0.849 10.437 -24.123 1.00 90.12 237 LYS A N 1
ATOM 1929 C CA . LYS A 1 237 ? 0.356 9.621 -22.999 1.00 90.12 237 LYS A CA 1
ATOM 1930 C C . LYS A 1 237 ? 1.071 9.958 -21.692 1.00 90.12 237 LYS A C 1
ATOM 1932 O O . LYS A 1 237 ? 0.418 10.100 -20.663 1.00 90.12 237 LYS A O 1
ATOM 1937 N N . ASN A 1 238 ? 2.391 10.129 -21.733 1.00 88.31 238 ASN A N 1
ATOM 1938 C CA . ASN A 1 238 ? 3.180 10.491 -20.557 1.00 88.31 238 ASN A CA 1
ATOM 1939 C C . ASN A 1 238 ? 2.820 11.890 -20.050 1.00 88.31 238 ASN A C 1
ATOM 1941 O O . ASN A 1 238 ? 2.671 12.077 -18.848 1.00 88.31 238 ASN A O 1
ATOM 1945 N N . SER A 1 239 ? 2.593 12.850 -20.953 1.00 88.44 239 SER A N 1
ATOM 1946 C CA . SER A 1 239 ? 2.109 14.183 -20.579 1.00 88.44 239 SER A CA 1
ATOM 1947 C C . SER A 1 239 ? 0.735 14.137 -19.908 1.00 88.44 239 SER A C 1
ATOM 1949 O O . SER A 1 239 ? 0.521 14.857 -18.940 1.00 88.44 239 SER A O 1
ATOM 1951 N N . GLN A 1 240 ? -0.190 13.303 -20.392 1.00 89.81 240 GLN A N 1
ATOM 1952 C CA . GLN A 1 240 ? -1.510 13.143 -19.770 1.00 89.81 240 GLN A CA 1
ATOM 1953 C C . GLN A 1 240 ? -1.409 12.494 -18.387 1.00 89.81 240 GLN A C 1
ATOM 1955 O O . GLN A 1 240 ? -2.048 12.955 -17.448 1.00 89.81 240 GLN A O 1
ATOM 1960 N N . ARG A 1 241 ? -0.567 11.463 -18.237 1.00 90.50 241 ARG A N 1
ATOM 1961 C CA . ARG A 1 241 ? -0.299 10.836 -16.934 1.00 90.50 241 ARG A CA 1
ATOM 1962 C C . ARG A 1 241 ? 0.314 11.819 -15.939 1.00 90.50 241 ARG A C 1
ATOM 1964 O O . ARG A 1 241 ? -0.108 11.845 -14.793 1.00 90.50 241 ARG A O 1
ATOM 1971 N N . ALA A 1 242 ? 1.258 12.649 -16.382 1.00 87.94 242 ALA A N 1
ATOM 1972 C CA . ALA A 1 242 ? 1.859 13.679 -15.539 1.00 87.94 242 ALA A CA 1
ATOM 1973 C C . ALA A 1 242 ? 0.822 14.713 -15.068 1.00 87.94 242 ALA A C 1
ATOM 1975 O O . ALA A 1 242 ? 0.803 15.051 -13.891 1.00 87.94 242 ALA A O 1
ATOM 1976 N N . GLN A 1 243 ? -0.076 15.156 -15.956 1.00 88.38 243 GLN A N 1
ATOM 1977 C CA . GLN A 1 243 ? -1.162 16.078 -15.598 1.00 88.38 243 GLN A CA 1
ATOM 1978 C C . GLN A 1 243 ? -2.149 15.467 -14.595 1.00 88.38 243 GLN A C 1
ATOM 1980 O O . GLN A 1 243 ? -2.588 16.154 -13.679 1.00 88.38 243 GLN A O 1
ATOM 1985 N N . LEU A 1 244 ? -2.490 14.183 -14.744 1.00 90.69 244 LEU A N 1
ATOM 1986 C CA . LEU A 1 244 ? -3.354 13.487 -13.785 1.00 90.69 244 LEU A CA 1
ATOM 1987 C C . LEU A 1 244 ? -2.685 13.355 -12.412 1.00 90.69 244 LEU A C 1
ATOM 1989 O O . LEU A 1 244 ? -3.309 13.680 -11.408 1.00 90.69 244 LEU A O 1
ATOM 1993 N N . ALA A 1 245 ? -1.406 12.977 -12.374 1.00 87.69 245 ALA A N 1
ATOM 1994 C CA . ALA A 1 245 ? -0.645 12.897 -11.128 1.00 87.69 245 ALA A CA 1
ATOM 1995 C C . ALA A 1 245 ? -0.520 14.266 -10.431 1.00 87.69 245 ALA A C 1
ATOM 1997 O O . ALA A 1 245 ? -0.542 14.349 -9.205 1.00 87.69 245 ALA A O 1
ATOM 1998 N N . GLU A 1 246 ? -0.402 15.352 -11.200 1.00 91.81 246 GLU A N 1
ATOM 1999 C CA . GLU A 1 246 ? -0.367 16.713 -10.658 1.00 91.81 246 GLU A CA 1
ATOM 2000 C C . GLU A 1 246 ? -1.721 17.126 -10.058 1.00 91.81 246 GLU A C 1
ATOM 2002 O O . GLU A 1 246 ? -1.750 17.666 -8.952 1.00 91.81 246 GLU A O 1
ATOM 2007 N N . LEU A 1 247 ? -2.834 16.796 -10.723 1.00 91.56 247 LEU A N 1
ATOM 2008 C CA . LEU A 1 247 ? -4.187 17.022 -10.200 1.00 91.56 247 LEU A CA 1
ATOM 2009 C C . LEU A 1 247 ? -4.465 16.213 -8.925 1.00 91.56 247 LEU A C 1
ATOM 2011 O O . LEU A 1 247 ? -5.036 16.743 -7.973 1.00 91.56 247 LEU A O 1
ATOM 2015 N N . GLU A 1 248 ? -4.040 14.950 -8.872 1.00 92.25 248 GLU A N 1
ATOM 2016 C CA . GLU A 1 248 ? -4.146 14.122 -7.663 1.00 92.25 248 GLU A CA 1
ATOM 2017 C C . GLU A 1 248 ? -3.328 14.713 -6.512 1.00 92.25 248 GLU A C 1
ATOM 2019 O O . GLU A 1 248 ? -3.836 14.865 -5.400 1.00 92.25 248 GLU A O 1
ATOM 2024 N N . ALA A 1 249 ? -2.091 15.138 -6.786 1.00 88.81 249 ALA A N 1
ATOM 2025 C CA . ALA A 1 249 ? -1.252 15.793 -5.790 1.00 88.81 249 ALA A CA 1
ATOM 2026 C C . ALA A 1 249 ? -1.860 17.117 -5.290 1.00 88.81 249 ALA A C 1
ATOM 2028 O O . ALA A 1 249 ? -1.716 17.453 -4.110 1.00 88.81 249 ALA A O 1
ATOM 2029 N N . GLU A 1 250 ? -2.533 17.878 -6.155 1.00 92.19 250 GLU A N 1
ATOM 2030 C CA . GLU A 1 250 ? -3.233 19.106 -5.774 1.00 92.19 250 GLU A CA 1
ATOM 2031 C C . GLU A 1 250 ? -4.457 18.817 -4.892 1.00 92.19 250 GLU A C 1
ATOM 2033 O O . GLU A 1 250 ? -4.603 19.455 -3.846 1.00 92.19 250 GLU A O 1
ATOM 2038 N N . ASN A 1 251 ? -5.257 17.798 -5.223 1.00 91.44 251 ASN A N 1
ATOM 2039 C CA . ASN A 1 251 ? -6.369 17.348 -4.379 1.00 91.44 251 ASN A CA 1
ATOM 2040 C C . ASN A 1 251 ? -5.890 16.906 -2.993 1.00 91.44 251 ASN A C 1
ATOM 2042 O O . ASN A 1 251 ? -6.400 17.393 -1.985 1.00 91.44 251 ASN A O 1
ATOM 2046 N N . SER A 1 252 ? -4.847 16.075 -2.911 1.00 89.94 252 SER A N 1
ATOM 2047 C CA . SER A 1 252 ? -4.303 15.650 -1.614 1.00 89.94 252 SER A CA 1
ATOM 2048 C C . SER A 1 252 ? -3.777 16.830 -0.788 1.00 89.94 252 SER A C 1
ATOM 2050 O O . SER A 1 252 ? -3.907 16.852 0.438 1.00 89.94 252 SER A O 1
ATOM 2052 N N . ARG A 1 253 ? -3.198 17.858 -1.429 1.00 91.44 253 ARG A N 1
ATOM 2053 C CA . ARG A 1 253 ? -2.781 19.090 -0.735 1.00 91.44 253 ARG A CA 1
ATOM 2054 C C . ARG A 1 253 ? -3.977 19.874 -0.197 1.00 91.44 253 ARG A C 1
ATOM 2056 O O . ARG A 1 253 ? -3.882 20.387 0.919 1.00 91.44 253 ARG A O 1
ATOM 2063 N N . GLN A 1 254 ? -5.068 19.964 -0.956 1.00 91.81 254 GLN A N 1
ATOM 2064 C CA . GLN A 1 254 ? -6.299 20.622 -0.511 1.00 91.81 254 GLN A CA 1
ATOM 2065 C C . GLN A 1 254 ? -6.934 19.873 0.666 1.00 91.81 254 GLN A C 1
ATOM 2067 O O . GLN A 1 254 ? -7.192 20.486 1.700 1.00 91.81 254 GLN A O 1
ATOM 2072 N N . GLU A 1 255 ? -7.068 18.549 0.586 1.00 90.75 255 GLU A N 1
ATOM 2073 C CA . GLU A 1 255 ? -7.603 17.723 1.677 1.00 90.75 255 GLU A CA 1
ATOM 2074 C C . GLU A 1 255 ? -6.772 17.854 2.962 1.00 90.75 255 GLU A C 1
ATOM 2076 O O . GLU A 1 255 ? -7.309 18.028 4.061 1.00 90.75 255 GLU A O 1
ATOM 2081 N N . LEU A 1 256 ? -5.441 17.855 2.841 1.00 90.88 256 LEU A N 1
ATOM 2082 C CA . LEU A 1 256 ? -4.546 18.085 3.976 1.00 90.88 256 LEU A CA 1
ATOM 2083 C C . LEU A 1 256 ? -4.694 19.495 4.562 1.00 90.88 256 LEU A C 1
ATOM 2085 O O . LEU A 1 256 ? -4.600 19.660 5.784 1.00 90.88 256 LEU A O 1
ATOM 2089 N N . ALA A 1 257 ? -4.914 20.512 3.726 1.00 91.31 257 ALA A N 1
ATOM 2090 C CA . ALA A 1 257 ? -5.165 21.874 4.184 1.00 91.31 257 ALA A CA 1
ATOM 2091 C C . ALA A 1 257 ? -6.501 21.968 4.943 1.00 91.31 257 ALA A C 1
ATOM 2093 O O . ALA A 1 257 ? -6.532 22.506 6.052 1.00 91.31 257 ALA A O 1
ATOM 2094 N N . GLU A 1 258 ? -7.567 21.357 4.423 1.00 91.31 258 GLU A N 1
ATOM 2095 C CA . GLU A 1 258 ? -8.873 21.301 5.087 1.00 91.31 258 GLU A CA 1
ATOM 2096 C C . GLU A 1 258 ? -8.822 20.545 6.421 1.00 91.31 258 GLU A C 1
ATOM 2098 O O . GLU A 1 258 ? -9.411 20.974 7.419 1.00 91.31 258 GLU A O 1
ATOM 2103 N N . LEU A 1 259 ? -8.094 19.426 6.480 1.00 89.75 259 LEU A N 1
ATOM 2104 C CA . LEU A 1 259 ? -7.896 18.667 7.716 1.00 89.75 259 LEU A CA 1
ATOM 2105 C C . LEU A 1 259 ? -7.130 19.479 8.764 1.00 89.75 259 LEU A C 1
ATOM 2107 O O . LEU A 1 259 ? -7.495 19.457 9.947 1.00 89.75 259 LEU A O 1
ATOM 2111 N N . LYS A 1 260 ? -6.094 20.220 8.350 1.00 91.12 260 LYS A N 1
ATOM 2112 C CA . LYS A 1 260 ? -5.360 21.136 9.234 1.00 91.12 260 LYS A CA 1
ATOM 2113 C C . LYS A 1 260 ? -6.269 22.242 9.762 1.00 91.12 260 LYS A C 1
ATOM 2115 O O . LYS A 1 260 ? -6.279 22.473 10.971 1.00 91.12 260 LYS A O 1
ATOM 2120 N N . GLU A 1 261 ? -7.085 22.853 8.908 1.00 90.12 261 GLU A N 1
ATOM 2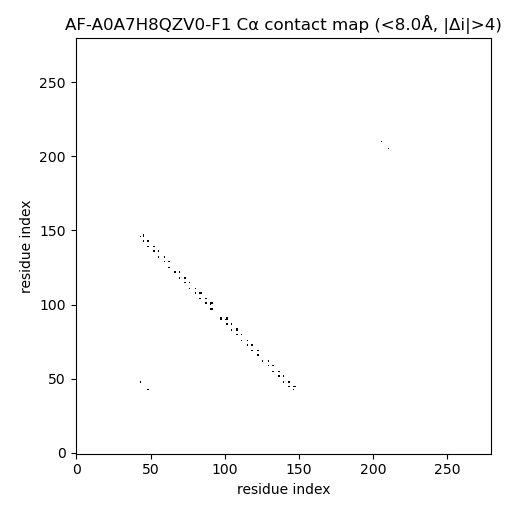121 C CA . GLU A 1 261 ? -8.021 23.901 9.319 1.00 90.12 261 GLU A CA 1
ATOM 2122 C C . GLU A 1 261 ? -9.089 23.364 10.289 1.00 90.12 261 GLU A C 1
ATOM 2124 O O . GLU A 1 261 ? -9.356 23.968 11.332 1.00 90.12 261 GLU A O 1
ATOM 2129 N N . LYS A 1 262 ? -9.652 22.176 10.024 1.00 90.38 262 LYS A N 1
ATOM 2130 C CA . LYS A 1 262 ? -10.593 21.508 10.942 1.00 90.38 262 LYS A CA 1
ATOM 2131 C C . LYS A 1 262 ? -9.952 21.217 12.302 1.00 90.38 262 LYS A C 1
ATOM 2133 O O . LYS A 1 262 ? -10.603 21.421 13.331 1.00 90.38 262 LYS A O 1
ATOM 2138 N N . LYS A 1 263 ? -8.695 20.756 12.335 1.00 88.38 263 LYS A N 1
ATOM 2139 C CA . LYS A 1 263 ? -7.956 20.530 13.591 1.00 88.38 263 LYS A CA 1
ATOM 2140 C C . LYS A 1 263 ? -7.706 21.839 14.340 1.00 88.38 263 LYS A C 1
ATOM 2142 O O . LYS A 1 263 ? -7.940 21.881 15.547 1.00 88.38 263 LYS A O 1
ATOM 2147 N N . GLN A 1 264 ? -7.315 22.901 13.639 1.00 86.44 264 GLN A N 1
ATOM 2148 C CA . GLN A 1 264 ? -7.095 24.218 14.235 1.00 86.44 264 GLN A CA 1
ATOM 2149 C C . GLN A 1 264 ? -8.385 24.778 14.848 1.00 86.44 264 GLN A C 1
ATOM 2151 O O . GLN A 1 264 ? -8.408 25.077 16.038 1.00 86.44 264 GLN A O 1
ATOM 2156 N N . ARG A 1 265 ? -9.506 24.760 14.112 1.00 86.44 265 ARG A N 1
ATOM 2157 C CA . ARG A 1 265 ? -10.822 25.192 14.625 1.00 86.44 265 ARG A CA 1
ATOM 2158 C C . ARG A 1 265 ? -11.276 24.395 15.858 1.00 86.44 265 ARG A C 1
ATOM 2160 O O . ARG A 1 265 ? -11.892 24.957 16.763 1.00 86.44 265 ARG A O 1
ATOM 2167 N N . LYS A 1 266 ? -10.995 23.084 15.918 1.00 84.50 266 LYS A N 1
ATOM 2168 C CA . LYS A 1 266 ? -11.268 22.256 17.112 1.00 84.50 266 LYS A CA 1
ATOM 2169 C C . LYS A 1 266 ? -10.375 22.653 18.296 1.00 84.50 266 LYS A C 1
ATOM 2171 O O . LYS A 1 266 ? -10.868 22.720 19.422 1.00 84.50 266 LYS A O 1
ATOM 2176 N N . GLY A 1 267 ? -9.097 22.938 18.045 1.00 84.19 267 GLY A N 1
ATOM 2177 C CA . GLY A 1 267 ? -8.159 23.456 19.043 1.00 84.19 267 GLY A CA 1
ATOM 2178 C C . GLY A 1 267 ? -8.598 24.805 19.611 1.00 84.19 267 GLY A C 1
ATOM 2179 O O . GLY A 1 267 ? -8.667 24.960 20.830 1.00 84.19 267 GLY A O 1
ATOM 2180 N N . ASP A 1 268 ? -8.998 25.734 18.746 1.00 81.00 268 ASP A N 1
ATOM 2181 C CA . ASP A 1 268 ? -9.452 27.071 19.136 1.00 81.00 268 ASP A CA 1
ATOM 2182 C C . ASP A 1 268 ? -10.744 27.014 19.963 1.00 81.00 268 ASP A C 1
ATOM 2184 O O . ASP A 1 268 ? -10.849 27.682 20.992 1.00 81.00 268 ASP A O 1
ATOM 2188 N N . LYS A 1 269 ? -11.696 26.137 19.602 1.00 83.56 269 LYS A N 1
ATOM 2189 C CA . LYS A 1 269 ? -12.896 25.875 20.422 1.00 83.56 269 LYS A CA 1
ATOM 2190 C C . LYS A 1 269 ? -12.552 25.321 21.805 1.00 83.56 269 LYS A C 1
ATOM 2192 O O . LYS A 1 269 ? -13.153 25.734 22.794 1.00 83.56 269 LYS A O 1
ATOM 2197 N N . LYS A 1 270 ? -11.579 24.409 21.897 1.00 81.38 270 LYS A N 1
ATOM 2198 C CA . LYS A 1 270 ? -11.116 23.862 23.182 1.00 81.38 270 LYS A CA 1
ATOM 2199 C C . LYS A 1 270 ? -10.472 24.948 24.050 1.00 81.38 270 LYS A C 1
ATOM 2201 O O . LYS A 1 270 ? -10.743 25.010 25.247 1.00 81.38 270 LYS A O 1
ATOM 2206 N N . TYR A 1 271 ? -9.658 25.818 23.452 1.00 78.38 271 TYR A N 1
ATOM 2207 C CA . TYR A 1 271 ? -9.044 26.949 24.148 1.00 78.38 271 TYR A CA 1
ATOM 2208 C C . TYR A 1 271 ? -10.069 28.002 24.590 1.00 78.38 271 TYR A C 1
ATOM 2210 O O . TYR A 1 271 ? -9.941 28.528 25.694 1.00 78.38 271 TYR A O 1
ATOM 2218 N N . ALA A 1 272 ? -11.093 28.283 23.781 1.00 77.44 272 ALA A N 1
ATOM 2219 C CA . ALA A 1 272 ? -12.176 29.197 24.144 1.00 77.44 272 ALA A CA 1
ATOM 2220 C C . ALA A 1 272 ? -12.959 28.697 25.373 1.00 77.44 272 ALA A C 1
ATOM 2222 O O . ALA A 1 272 ? -13.090 29.429 26.351 1.00 77.44 272 ALA A O 1
ATOM 2223 N N . LEU A 1 273 ? -13.358 27.419 25.381 1.00 78.62 273 LEU A N 1
ATOM 2224 C CA . LEU A 1 273 ? -14.047 26.793 26.520 1.00 78.62 273 LEU A CA 1
ATOM 2225 C C . LEU A 1 273 ? -13.186 26.770 27.795 1.00 78.62 273 LEU A C 1
ATOM 2227 O O . LEU A 1 273 ? -13.692 26.944 28.901 1.00 78.62 273 LEU A O 1
ATOM 2231 N N . TYR A 1 274 ? -11.870 26.574 27.658 1.00 78.19 274 TYR A N 1
ATOM 2232 C CA . TYR A 1 274 ? -10.945 26.633 28.792 1.00 78.19 274 TYR A CA 1
ATOM 2233 C C . TYR A 1 274 ? -10.833 28.046 29.386 1.00 78.19 274 TYR A C 1
ATOM 2235 O O . TYR A 1 274 ? -10.693 28.188 30.599 1.00 78.19 274 TYR A O 1
ATOM 2243 N N . ARG A 1 275 ? -10.906 29.096 28.557 1.00 77.38 275 ARG A N 1
ATOM 2244 C CA . ARG A 1 275 ? -10.914 30.487 29.039 1.00 77.38 275 ARG A CA 1
ATOM 2245 C C . ARG A 1 275 ? -12.220 30.840 29.744 1.00 77.38 275 ARG A C 1
ATOM 2247 O O . ARG A 1 275 ? -12.159 31.443 30.806 1.00 77.38 275 ARG A O 1
ATOM 2254 N N . GLU A 1 276 ? -13.370 30.425 29.214 1.00 75.56 276 GLU A N 1
ATOM 2255 C CA . GLU A 1 276 ? -14.671 30.639 29.872 1.00 75.56 276 GLU A CA 1
ATOM 2256 C C . GLU A 1 276 ? -14.742 29.953 31.242 1.00 75.56 276 GLU A C 1
ATOM 2258 O O . GLU A 1 276 ? -15.245 30.531 32.201 1.00 75.56 276 GLU A O 1
ATOM 2263 N N . ARG A 1 277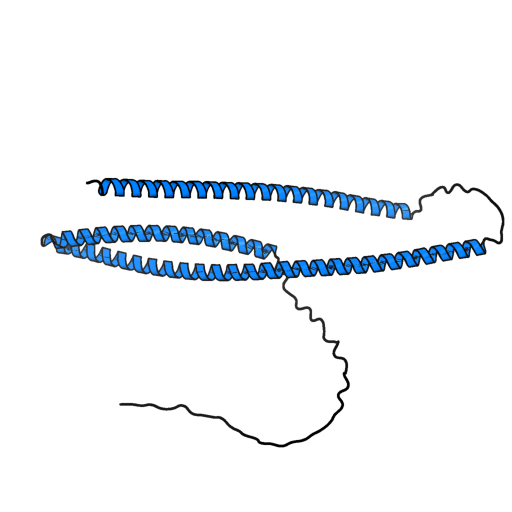 ? -14.170 28.749 31.370 1.00 73.38 277 ARG A N 1
ATOM 2264 C CA . ARG A 1 277 ? -14.159 27.995 32.632 1.00 73.38 277 ARG A CA 1
ATOM 2265 C C . ARG A 1 277 ? -13.238 28.583 33.710 1.00 73.38 277 ARG A C 1
ATOM 2267 O O . ARG A 1 277 ? -13.459 28.312 34.883 1.00 73.38 277 ARG A O 1
ATOM 2274 N N . ASN A 1 278 ? -12.222 29.356 33.323 1.00 66.38 278 ASN A N 1
ATOM 2275 C CA . ASN A 1 278 ? -11.262 29.992 34.238 1.00 66.38 278 ASN A CA 1
ATOM 2276 C C . ASN A 1 278 ? -11.546 31.490 34.482 1.00 66.38 278 ASN A C 1
ATOM 2278 O O . ASN A 1 278 ? -10.743 32.160 35.126 1.00 66.38 278 ASN A O 1
ATOM 2282 N N . HIS A 1 279 ? -12.657 32.019 33.957 1.00 54.22 279 HIS A N 1
ATOM 2283 C CA . HIS A 1 279 ? -13.137 33.387 34.203 1.00 54.22 279 HIS A CA 1
ATOM 2284 C C . HIS A 1 279 ? -14.336 33.448 35.176 1.00 54.22 279 HIS A C 1
ATOM 2286 O O . HIS A 1 279 ? -15.069 34.436 35.188 1.00 54.22 279 HIS A O 1
ATOM 2292 N N . VAL A 1 280 ? -14.500 32.418 36.012 1.00 46.78 280 VAL A N 1
ATOM 2293 C CA . VAL A 1 280 ? -15.337 32.411 37.228 1.00 46.78 280 VAL A CA 1
ATOM 2294 C C . VAL A 1 280 ? -14.411 32.399 38.435 1.00 46.78 280 VAL A C 1
ATOM 2296 O O . VAL A 1 280 ? -14.681 33.164 39.384 1.00 46.78 280 VAL A O 1
#

Nearest PDB structures (foldseek):
  3ja6-assembly1_I  TM=5.007E-01  e=3.213E-01  Escherichia coli
  3g67-assembly1_A  TM=4.648E-01  e=4.361E-01  Thermotoga maritima
  5xg2-assembly1_A  TM=4.984E-01  e=4.928E-01  Pyrococcus yayanosii CH1
  3zx6-assembly1_A  TM=5.006E-01  e=8.541E-01  Archaeoglobus fulgidus DSM 4304
  3zx6-assembly1_B  TM=5.678E-01  e=2.270E+00  Archaeoglobus fulgidus DSM 4304

Solvent-accessible surface area (backbone atoms only — not comparable to full-atom values): 16632 Å² total; per-residue (Å²): 137,90,77,84,89,82,87,88,84,85,88,85,84,90,84,85,88,83,90,80,95,76,94,71,93,78,76,91,76,87,86,86,80,82,73,88,72,77,71,84,71,75,80,75,50,68,66,61,52,52,52,51,52,52,52,53,48,56,53,48,55,50,52,51,54,53,48,56,50,47,52,52,52,52,53,52,50,54,51,52,54,50,52,54,51,53,51,47,52,59,38,70,76,42,65,83,85,32,57,63,62,48,48,56,54,46,54,52,49,51,52,53,50,49,53,49,50,55,50,54,49,52,51,51,53,51,51,51,51,52,52,51,50,51,51,52,52,54,50,53,51,51,54,49,53,51,51,52,50,52,49,51,52,54,48,54,51,48,53,51,51,49,52,52,50,51,52,51,50,51,52,52,51,49,54,51,50,52,51,51,51,50,53,50,51,51,52,52,60,70,50,70,82,65,85,83,93,70,92,72,82,82,74,84,72,81,54,84,64,51,57,56,52,51,52,50,53,52,52,51,52,50,53,50,53,53,50,54,50,50,54,53,52,50,53,51,52,51,52,51,52,51,52,50,54,50,52,52,54,50,50,54,51,50,54,52,50,52,51,50,51,54,50,47,55,53,50,51,52,53,53,51,54,52,50,62,69,72,72,116

Radius of gyration: 43.03 Å; Cα contacts (8 Å, |Δi|>4): 35; chains: 1; bounding box: 98×68×124 Å

Mean predicted aligned error: 22.98 Å

Sequence (280 aa):
MEKQVCEESAESAIGEDEDGKGDANITPRNEDKEGLREVPRSRVDVHELEQKSEQVRDETENLVSELEHCEHIIHDLESQIRVLKEDKIRLMEASELSRELRADLSDQIEELQKRLQDSKHRERELQAQLEESRQIHTHFKVELEEAKLDRIQQLRQREKQEYESEQLSRRSLHGQMDAAAQNLIQRSNEQSGFLTMGSAQVIYQRGPDDIDIIAQQSRQLSLLAHAKRRAKQEAQKNSQRAQLAELEAENSRQELAELKEKKQRKGDKKYALYRERNHV